Protein AF-A0A2G5U7N7-F1 (afdb_monomer_lite)

Sequence (205 aa):
MGRISAIDGQNVAVKLLKSGSEVSSKREDLVPLGEIEEVEKKDESWKELKQETLGNVSVGESGNWNGGGIGMKLMAKMGYKVGEGLGKRSDGIVHAIQARICAKNASLDEVMTRKRRVVDGKDKSKRIKILKTSDESEKDIFAFINRKLETKSERTMADVRKEKEEMAGYTSKALGSKNLDLESELKQLQGKQKKIERRDSEEQK

Organism: NCBI:txid1611254

Secondary structure (DSSP, 8-state):
-EEEEEEETTEEEEEETTT--EEEEEGGGPPPPP---------GGGGGGGG---SS--TTTTTTTTTTHHHHHHHHHTT--TTSPSSTTS-S-SSPPPP-PPPTT--HHHHHHS-----SS------------S-GGGS-HHHHHHHHH-------HHHHHHHHHHHHT--HHHHHHHHHHHHHHHHHHHHHHHHHHHHHHHHT-

Structure (mmCIF, N/CA/C/O backbone):
data_AF-A0A2G5U7N7-F1
#
_entry.id   AF-A0A2G5U7N7-F1
#
loop_
_atom_site.group_PDB
_atom_site.id
_atom_site.type_symbol
_atom_site.label_atom_id
_atom_site.label_alt_id
_atom_site.label_comp_id
_atom_site.label_asym_id
_atom_site.label_entity_id
_atom_site.label_seq_id
_atom_site.pdbx_PDB_ins_code
_atom_site.Cartn_x
_atom_site.Cartn_y
_atom_site.Cartn_z
_atom_site.occupancy
_atom_site.B_iso_or_equiv
_atom_site.auth_seq_id
_atom_site.auth_comp_id
_atom_site.auth_asym_id
_atom_site.auth_atom_id
_atom_site.pdbx_PDB_model_num
ATOM 1 N N . MET A 1 1 ? 10.435 -0.647 -38.058 1.00 76.62 1 MET A N 1
ATOM 2 C CA . MET A 1 1 ? 10.935 0.651 -37.566 1.00 76.62 1 MET A CA 1
ATOM 3 C C . MET A 1 1 ? 12.441 0.565 -37.450 1.00 76.62 1 MET A C 1
ATOM 5 O O . MET A 1 1 ? 12.957 -0.397 -36.881 1.00 76.62 1 MET A O 1
ATOM 9 N N . GLY A 1 2 ? 13.126 1.499 -38.088 1.00 83.81 2 GLY A N 1
ATOM 10 C CA . GLY A 1 2 ? 14.574 1.525 -38.222 1.00 83.81 2 GLY A CA 1
ATOM 11 C C . GLY A 1 2 ? 15.039 2.969 -38.300 1.00 83.81 2 GLY A C 1
ATOM 12 O O . GLY A 1 2 ? 14.251 3.845 -38.648 1.00 83.81 2 GLY A O 1
ATOM 13 N N . ARG A 1 3 ? 16.297 3.210 -37.950 1.00 88.94 3 ARG A N 1
ATOM 14 C CA . ARG A 1 3 ? 16.919 4.530 -38.070 1.00 88.94 3 ARG A CA 1
ATOM 15 C C . ARG A 1 3 ? 17.754 4.586 -39.338 1.00 88.94 3 ARG A C 1
ATOM 17 O O . ARG A 1 3 ? 18.400 3.599 -39.690 1.00 88.94 3 ARG A O 1
ATOM 24 N N . ILE A 1 4 ? 17.762 5.731 -40.002 1.00 88.94 4 ILE A N 1
ATOM 25 C CA . ILE A 1 4 ? 18.640 5.950 -41.149 1.00 88.94 4 ILE A CA 1
ATOM 26 C C . ILE A 1 4 ? 20.072 6.091 -40.626 1.00 88.94 4 ILE A C 1
ATOM 28 O O . ILE A 1 4 ? 20.325 6.883 -39.722 1.00 88.94 4 ILE A O 1
ATOM 32 N N . SER A 1 5 ? 20.984 5.278 -41.156 1.00 88.75 5 SER A N 1
ATOM 33 C CA . SER A 1 5 ? 22.398 5.260 -40.763 1.00 88.75 5 SER A CA 1
ATOM 34 C C . SER A 1 5 ? 23.285 5.992 -41.769 1.00 88.75 5 SER A C 1
ATOM 36 O O . SER A 1 5 ? 24.278 6.594 -41.377 1.00 88.75 5 SER A O 1
ATOM 38 N N . ALA A 1 6 ? 22.924 5.959 -43.054 1.00 87.88 6 ALA A N 1
ATOM 39 C CA . ALA A 1 6 ? 23.603 6.688 -44.121 1.00 87.88 6 ALA A CA 1
ATOM 40 C C . ALA A 1 6 ? 22.636 6.941 -45.286 1.00 87.88 6 ALA A C 1
ATOM 42 O O . ALA A 1 6 ? 21.708 6.158 -45.508 1.00 87.88 6 ALA A O 1
ATOM 43 N N . ILE A 1 7 ? 22.855 8.028 -46.024 1.00 90.38 7 ILE A N 1
ATOM 44 C CA . ILE A 1 7 ? 22.073 8.410 -47.205 1.00 90.38 7 ILE A CA 1
ATOM 45 C C . ILE A 1 7 ? 23.059 8.669 -48.339 1.00 90.38 7 ILE A C 1
ATOM 47 O O . ILE A 1 7 ? 23.961 9.487 -48.174 1.00 90.38 7 ILE A O 1
ATOM 51 N N . ASP A 1 8 ? 22.860 8.004 -49.473 1.00 88.69 8 ASP A N 1
ATOM 52 C CA . ASP A 1 8 ? 23.605 8.239 -50.707 1.00 88.69 8 ASP A CA 1
ATOM 53 C C . ASP A 1 8 ? 22.620 8.396 -51.873 1.00 88.69 8 ASP A C 1
ATOM 55 O O . ASP A 1 8 ? 22.132 7.432 -52.473 1.00 88.69 8 ASP A O 1
ATOM 59 N N . GLY A 1 9 ? 22.232 9.648 -52.124 1.00 88.62 9 GLY A N 1
ATOM 60 C CA . GLY A 1 9 ? 21.237 10.002 -53.134 1.00 88.62 9 GLY A CA 1
ATOM 61 C C . GLY A 1 9 ? 19.882 9.321 -52.904 1.00 88.62 9 GLY A C 1
ATOM 62 O O . GLY A 1 9 ? 19.162 9.642 -51.954 1.00 88.62 9 GLY A O 1
ATOM 63 N N . GLN A 1 10 ? 19.520 8.411 -53.816 1.00 86.06 10 GLN A N 1
ATOM 64 C CA . GLN A 1 10 ? 18.274 7.634 -53.763 1.00 86.06 10 GLN A CA 1
ATOM 65 C C . GLN A 1 10 ? 18.371 6.392 -52.870 1.00 86.06 10 GLN A C 1
ATOM 67 O O . GLN A 1 10 ? 17.331 5.881 -52.455 1.00 86.06 10 GLN A O 1
ATOM 72 N N . ASN A 1 11 ? 19.578 5.920 -52.551 1.00 89.88 11 ASN A N 1
ATOM 73 C CA . ASN A 1 11 ? 19.786 4.750 -51.707 1.00 89.88 11 ASN A CA 1
ATOM 74 C C . ASN A 1 11 ? 20.014 5.174 -50.254 1.00 89.88 11 ASN A C 1
ATOM 76 O O . ASN A 1 11 ? 20.722 6.134 -49.952 1.00 89.88 11 ASN A O 1
ATOM 80 N N . VAL A 1 12 ? 19.411 4.436 -49.333 1.00 91.31 12 VAL A N 1
ATOM 81 C CA . VAL A 1 12 ? 19.429 4.727 -47.902 1.00 91.31 12 VAL A CA 1
ATOM 82 C C . VAL A 1 12 ? 19.766 3.452 -47.143 1.00 91.31 12 VAL A C 1
ATOM 84 O O . VAL A 1 12 ? 19.143 2.411 -47.341 1.00 91.31 12 VAL A O 1
ATOM 87 N N . ALA A 1 13 ? 20.748 3.528 -46.249 1.00 90.50 13 ALA A N 1
ATOM 88 C CA . ALA A 1 13 ? 21.042 2.453 -45.311 1.00 90.50 13 ALA A CA 1
ATOM 89 C C . ALA A 1 13 ? 20.203 2.642 -44.044 1.00 90.50 13 ALA A C 1
ATOM 91 O O . ALA A 1 13 ? 20.291 3.670 -43.367 1.00 90.50 13 ALA A O 1
ATOM 92 N N . VAL A 1 14 ? 19.397 1.640 -43.708 1.00 90.62 14 VAL A N 1
ATOM 93 C CA . VAL A 1 14 ? 18.488 1.647 -42.563 1.00 90.62 14 VAL A CA 1
ATOM 94 C C . VAL A 1 14 ? 18.907 0.568 -41.573 1.00 90.62 14 VAL A C 1
ATOM 96 O O . VAL A 1 14 ? 18.953 -0.617 -41.898 1.00 90.62 14 VAL A O 1
ATOM 99 N N . LYS A 1 15 ? 19.168 0.969 -40.328 1.00 90.56 15 LYS A N 1
ATOM 100 C CA . LYS A 1 15 ? 19.420 0.052 -39.217 1.00 90.56 15 LYS A CA 1
ATOM 101 C C . LYS A 1 15 ? 18.110 -0.291 -38.526 1.00 90.56 15 LYS A C 1
ATOM 103 O O . LYS A 1 15 ? 17.473 0.573 -37.916 1.00 90.56 15 LYS A O 1
ATOM 108 N N . LEU A 1 16 ? 17.700 -1.550 -38.609 1.00 90.06 16 LEU A N 1
ATOM 109 C CA . LEU A 1 16 ? 16.481 -2.044 -37.977 1.00 90.06 16 LEU A CA 1
ATOM 110 C C . LEU A 1 16 ? 16.646 -2.037 -36.455 1.00 90.06 16 LEU A C 1
ATOM 112 O O . LEU A 1 16 ? 17.561 -2.657 -35.922 1.00 90.06 16 LEU A O 1
ATOM 116 N N . LEU A 1 17 ? 15.735 -1.378 -35.734 1.00 83.50 17 LEU A N 1
ATOM 117 C CA . LEU A 1 17 ? 15.835 -1.263 -34.272 1.00 83.50 17 LEU A CA 1
ATOM 118 C C . LEU A 1 17 ? 15.578 -2.600 -33.559 1.00 83.50 17 LEU A C 1
ATOM 120 O O . LEU A 1 17 ? 16.126 -2.838 -32.492 1.00 83.50 17 LEU A O 1
ATOM 124 N N . LYS A 1 18 ? 14.769 -3.486 -34.157 1.00 81.75 18 LYS A N 1
ATOM 125 C CA . LYS A 1 18 ? 14.413 -4.786 -33.565 1.00 81.75 18 LYS A CA 1
ATOM 126 C C . LYS A 1 18 ? 15.515 -5.842 -33.693 1.00 81.75 18 LYS A C 1
ATOM 128 O O . LYS A 1 18 ? 15.737 -6.584 -32.746 1.00 81.75 18 LYS A O 1
ATOM 133 N N . SER A 1 19 ? 16.166 -5.939 -34.853 1.00 84.25 19 SER A N 1
ATOM 134 C CA . SER A 1 19 ? 17.198 -6.957 -35.119 1.00 84.25 19 SER A CA 1
ATOM 135 C C . SER A 1 19 ? 18.629 -6.415 -35.061 1.00 84.25 19 SER A C 1
ATOM 137 O O . SER A 1 19 ? 19.571 -7.198 -35.043 1.00 84.25 19 SER A O 1
ATOM 139 N N . GLY A 1 20 ? 18.818 -5.092 -35.073 1.00 83.19 20 GLY A N 1
ATOM 140 C CA . GLY A 1 20 ? 20.132 -4.450 -35.171 1.00 83.19 20 GLY A CA 1
ATOM 141 C C . GLY A 1 20 ? 20.798 -4.563 -36.548 1.00 83.19 20 GLY A C 1
ATOM 142 O O . GLY A 1 20 ? 21.838 -3.941 -36.753 1.00 83.19 20 GLY A O 1
ATOM 143 N N . SER A 1 21 ? 20.212 -5.317 -37.482 1.00 85.56 21 SER A N 1
ATOM 144 C CA . SER A 1 21 ? 20.715 -5.518 -38.844 1.00 85.56 21 SER A CA 1
ATOM 145 C C . SER A 1 21 ? 20.584 -4.254 -39.696 1.00 85.56 21 SER A C 1
ATOM 147 O O . SER A 1 21 ? 19.601 -3.515 -39.579 1.00 85.56 21 SER A O 1
ATOM 149 N N . GLU A 1 22 ? 21.554 -4.031 -40.580 1.00 89.50 22 GLU A N 1
ATOM 150 C CA . GLU A 1 22 ? 21.538 -2.941 -41.557 1.00 89.50 22 GLU A CA 1
ATOM 151 C C . GLU A 1 22 ? 21.055 -3.449 -42.914 1.00 89.50 22 GLU A C 1
ATOM 153 O O . GLU A 1 22 ? 21.491 -4.493 -43.396 1.00 89.50 22 GLU A O 1
ATOM 158 N N . VAL A 1 23 ? 20.110 -2.719 -43.502 1.00 89.06 23 VAL A N 1
ATOM 159 C CA . VAL A 1 23 ? 19.464 -3.056 -44.771 1.00 89.06 23 VAL A CA 1
ATOM 160 C C . VAL A 1 23 ? 19.499 -1.828 -45.673 1.00 89.06 23 VAL A C 1
ATOM 162 O O . VAL A 1 23 ? 19.265 -0.712 -45.214 1.00 89.06 23 VAL A O 1
ATOM 165 N N . SER A 1 24 ? 19.800 -2.025 -46.955 1.00 89.44 24 SER A N 1
ATOM 166 C CA . SER A 1 24 ? 19.727 -0.964 -47.963 1.00 89.44 24 SER A CA 1
ATOM 167 C C . SER A 1 24 ? 18.317 -0.894 -48.555 1.00 89.44 24 SER A C 1
ATOM 169 O O . SER A 1 24 ? 17.701 -1.923 -48.832 1.00 89.44 24 SER A O 1
ATOM 171 N N . SER A 1 25 ? 17.772 0.309 -48.713 1.00 87.38 25 SER A N 1
ATOM 172 C CA . SER A 1 25 ? 16.448 0.556 -49.300 1.00 87.38 25 SER A CA 1
ATOM 173 C C . SER A 1 25 ? 16.438 1.886 -50.049 1.00 87.38 25 SER A C 1
ATOM 175 O O . SER A 1 25 ? 17.278 2.746 -49.793 1.00 87.38 25 SER A O 1
ATOM 177 N N . LYS A 1 26 ? 15.499 2.079 -50.979 1.00 89.75 26 LYS A N 1
ATOM 178 C CA . LYS A 1 26 ? 15.375 3.352 -51.700 1.00 89.75 26 LYS A CA 1
ATOM 179 C C . LYS A 1 26 ? 14.587 4.362 -50.877 1.00 89.75 26 LYS A C 1
ATOM 181 O O . LYS A 1 26 ? 13.697 3.992 -50.120 1.00 89.75 26 LYS A O 1
ATOM 186 N N . ARG A 1 27 ? 14.884 5.650 -51.052 1.00 82.88 27 ARG A N 1
ATOM 187 C CA . ARG A 1 27 ? 14.233 6.750 -50.323 1.00 82.88 27 ARG A CA 1
ATOM 188 C C . ARG A 1 27 ? 12.722 6.827 -50.567 1.00 82.88 27 ARG A C 1
ATOM 190 O O . ARG A 1 27 ? 11.996 7.216 -49.661 1.00 82.88 27 ARG A O 1
ATOM 197 N N . GLU A 1 28 ? 12.269 6.447 -51.758 1.00 85.12 28 GLU A N 1
ATOM 198 C CA . GLU A 1 28 ? 10.849 6.414 -52.143 1.00 85.12 28 GLU A CA 1
ATOM 199 C C . GLU A 1 28 ? 10.057 5.344 -51.377 1.00 85.12 28 GLU A C 1
ATOM 201 O O . GLU A 1 28 ? 8.871 5.523 -51.116 1.00 85.12 28 GLU A O 1
ATOM 206 N N . ASP A 1 29 ? 10.733 4.279 -50.938 1.00 84.44 29 ASP A N 1
ATOM 207 C CA . ASP A 1 29 ? 10.127 3.178 -50.186 1.00 84.44 29 ASP A CA 1
A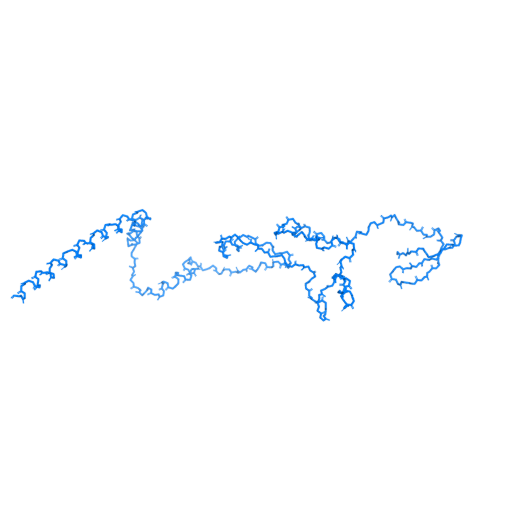TOM 208 C C . ASP A 1 29 ? 10.056 3.469 -48.671 1.00 84.44 29 ASP A C 1
ATOM 210 O O . ASP A 1 29 ? 9.576 2.643 -47.889 1.00 84.44 29 ASP A O 1
ATOM 214 N N . LEU A 1 30 ? 10.557 4.630 -48.220 1.00 79.56 30 LEU A N 1
ATOM 215 C CA . LEU A 1 30 ? 10.594 5.012 -46.808 1.00 79.56 30 LEU A CA 1
ATOM 216 C C . LEU A 1 30 ? 9.438 5.948 -46.453 1.00 79.56 30 LEU A C 1
ATOM 218 O O . LEU A 1 30 ? 9.312 7.047 -46.988 1.00 79.56 30 LEU A O 1
ATOM 222 N N . VAL A 1 31 ? 8.646 5.548 -45.458 1.00 81.56 31 VAL A N 1
ATOM 223 C CA . VAL A 1 31 ? 7.595 6.393 -44.881 1.00 81.56 31 VAL A CA 1
ATOM 224 C C . VAL A 1 31 ? 8.145 7.098 -43.636 1.00 81.56 31 VAL A C 1
ATOM 226 O O . VAL A 1 31 ? 8.508 6.406 -42.677 1.00 81.56 31 VAL A O 1
ATOM 229 N N . PRO A 1 32 ? 8.228 8.445 -43.610 1.00 77.06 32 PRO A N 1
ATOM 230 C CA . PRO A 1 32 ? 8.615 9.166 -42.408 1.00 77.06 32 PRO A CA 1
ATOM 231 C C . PRO A 1 32 ? 7.541 8.952 -41.344 1.00 77.06 32 PRO A C 1
ATOM 233 O O . PRO A 1 32 ? 6.370 9.279 -41.529 1.00 77.06 32 PRO A O 1
ATOM 236 N N . LEU A 1 33 ? 7.951 8.377 -40.222 1.00 71.94 33 LEU A N 1
ATOM 237 C CA . LEU A 1 33 ? 7.129 8.357 -39.026 1.00 71.94 33 LEU A CA 1
ATOM 238 C C . LEU A 1 33 ? 7.331 9.721 -38.359 1.00 71.94 33 LEU A C 1
ATOM 240 O O . LEU A 1 33 ? 8.478 10.111 -38.135 1.00 71.94 33 LEU A O 1
ATOM 244 N N . GLY A 1 34 ? 6.245 10.461 -38.108 1.00 64.31 34 GLY A N 1
ATOM 245 C CA . GLY A 1 34 ? 6.303 11.702 -37.323 1.00 64.31 34 GLY A CA 1
ATOM 246 C C . GLY A 1 34 ? 6.932 11.453 -35.950 1.00 64.31 34 GLY A C 1
ATOM 247 O O . GLY A 1 34 ? 7.114 10.296 -35.575 1.00 64.31 34 GLY A O 1
ATOM 248 N N . GLU A 1 35 ? 7.281 12.512 -35.214 1.00 50.75 35 GLU A N 1
ATOM 249 C CA . GLU A 1 35 ? 7.786 12.406 -33.838 1.00 50.75 35 GLU A CA 1
ATOM 250 C C . GLU A 1 35 ? 6.804 11.586 -32.994 1.00 50.75 35 GLU A C 1
ATOM 252 O O . GLU A 1 35 ? 5.788 12.072 -32.502 1.00 50.75 35 GLU A O 1
ATOM 257 N N . ILE A 1 36 ? 7.081 10.290 -32.889 1.00 48.06 36 ILE A N 1
ATOM 258 C CA . ILE A 1 36 ? 6.411 9.403 -31.964 1.00 48.06 36 ILE A CA 1
ATOM 259 C C . ILE A 1 36 ? 7.074 9.751 -30.643 1.00 48.06 36 ILE A C 1
ATOM 261 O O . ILE A 1 36 ? 8.155 9.244 -30.340 1.00 48.06 36 ILE A O 1
ATOM 265 N N . GLU A 1 37 ? 6.445 10.646 -29.877 1.00 41.88 37 GLU A N 1
ATOM 266 C CA . GLU A 1 37 ? 6.567 10.578 -28.425 1.00 41.88 37 GLU A CA 1
ATOM 267 C C . GLU A 1 37 ? 6.456 9.096 -28.079 1.00 41.88 37 GLU A C 1
ATOM 269 O O . GLU A 1 37 ? 5.495 8.441 -28.498 1.00 41.88 37 GLU A O 1
ATOM 274 N N . GLU A 1 38 ? 7.478 8.536 -27.431 1.00 39.44 38 GLU A N 1
ATOM 275 C CA . GLU A 1 38 ? 7.428 7.176 -26.918 1.00 39.44 38 GLU A CA 1
ATOM 276 C C . GLU A 1 38 ? 6.242 7.107 -25.958 1.00 39.44 38 GLU A C 1
ATOM 278 O O . GLU A 1 38 ? 6.351 7.362 -24.760 1.00 39.44 38 GLU A O 1
ATOM 283 N N . VAL A 1 39 ? 5.066 6.790 -26.494 1.00 36.59 39 VAL A N 1
ATOM 284 C CA . VAL A 1 39 ? 3.926 6.386 -25.703 1.00 36.59 39 VAL A CA 1
ATOM 285 C C . VAL A 1 39 ? 4.311 4.997 -25.238 1.00 36.59 39 VAL A C 1
ATOM 287 O O . VAL A 1 39 ? 4.009 3.985 -25.878 1.00 36.59 39 VAL A O 1
ATOM 290 N N . GLU A 1 40 ? 5.046 4.965 -24.122 1.00 38.88 40 GLU A N 1
ATOM 291 C CA . GLU A 1 40 ? 5.015 3.855 -23.187 1.00 38.88 40 GLU A CA 1
ATOM 292 C C . GLU A 1 40 ? 3.587 3.329 -23.211 1.00 38.88 40 GLU A C 1
ATOM 294 O O . GLU A 1 40 ? 2.638 4.109 -23.068 1.00 38.88 40 GLU A O 1
ATOM 299 N N . LYS A 1 41 ? 3.419 2.028 -23.462 1.00 36.22 41 LYS A N 1
ATOM 300 C CA . LYS A 1 41 ? 2.125 1.376 -23.297 1.00 36.22 41 LYS A CA 1
ATOM 301 C C . LYS A 1 41 ? 1.684 1.628 -21.858 1.00 36.22 41 LYS A C 1
ATOM 303 O O . LYS A 1 41 ? 2.044 0.889 -20.950 1.00 36.22 41 LYS A O 1
ATOM 308 N N . LYS A 1 42 ? 0.945 2.715 -21.645 1.00 37.91 42 LYS A N 1
ATOM 309 C CA . LYS A 1 42 ? 0.234 2.990 -20.413 1.00 37.91 42 LYS A CA 1
ATOM 310 C C . LYS A 1 42 ? -0.875 1.967 -20.396 1.00 37.91 42 LYS A C 1
ATOM 312 O O . LYS A 1 42 ? -1.920 2.172 -21.007 1.00 37.91 42 LYS A O 1
ATOM 317 N N . ASP A 1 43 ? -0.616 0.860 -19.716 1.00 40.97 43 ASP A N 1
ATOM 318 C CA . ASP A 1 43 ? -1.666 -0.011 -19.233 1.00 40.97 43 ASP A CA 1
ATOM 319 C C . ASP A 1 43 ? -2.623 0.872 -18.421 1.00 40.97 43 ASP A C 1
ATOM 321 O O . ASP A 1 43 ? -2.355 1.262 -17.283 1.00 40.97 43 ASP A O 1
ATOM 325 N N . GLU A 1 44 ? -3.741 1.256 -19.043 1.00 40.50 44 GLU A N 1
ATOM 326 C CA . GLU A 1 44 ? -4.763 2.124 -18.445 1.00 40.50 44 GLU A CA 1
ATOM 327 C C . GLU A 1 44 ? -5.401 1.506 -17.195 1.00 40.50 44 GLU A C 1
ATOM 329 O O . GLU A 1 44 ? -6.096 2.190 -16.448 1.00 40.50 44 GLU A O 1
ATOM 334 N N . SER A 1 45 ? -5.086 0.238 -16.922 1.00 44.34 45 SER A N 1
ATOM 335 C CA . SER A 1 45 ? -5.465 -0.524 -15.736 1.00 44.34 45 SER A CA 1
ATOM 336 C C . SER A 1 45 ? -4.979 0.083 -14.411 1.00 44.34 45 SER A C 1
ATOM 338 O O . SER A 1 45 ? -5.438 -0.347 -13.358 1.00 44.34 45 SER A O 1
ATOM 340 N N . TRP A 1 46 ? -4.074 1.069 -14.437 1.00 42.19 46 TRP A N 1
ATOM 341 C CA . TRP A 1 46 ? -3.401 1.574 -13.233 1.00 42.19 46 TRP A CA 1
ATOM 342 C C . TRP A 1 46 ? -3.550 3.081 -12.982 1.00 42.19 46 TRP A C 1
ATOM 344 O O . TRP A 1 46 ? -2.955 3.608 -12.039 1.00 42.19 46 TRP A O 1
ATOM 354 N N . LYS A 1 47 ? -4.365 3.797 -13.775 1.00 43.88 47 LYS A N 1
ATOM 355 C CA . LYS A 1 47 ? -4.598 5.245 -13.581 1.00 43.88 47 LYS A CA 1
ATOM 356 C C . LYS A 1 47 ? -5.254 5.577 -12.231 1.00 43.88 47 LYS A C 1
ATOM 358 O O . LYS A 1 47 ? -5.002 6.654 -11.700 1.00 43.88 47 LYS A O 1
ATOM 363 N N . GLU A 1 48 ? -6.031 4.660 -11.653 1.00 43.06 48 GLU A N 1
ATOM 364 C CA . GLU A 1 48 ? -6.788 4.916 -10.416 1.00 43.06 48 GLU A CA 1
ATOM 365 C C . GLU A 1 48 ? -5.925 4.949 -9.142 1.00 43.06 48 GLU A C 1
ATOM 367 O O . GLU A 1 48 ? -6.318 5.583 -8.168 1.00 43.06 48 GLU A O 1
ATOM 372 N N . LEU A 1 49 ? -4.730 4.340 -9.130 1.00 45.38 49 LEU A N 1
ATOM 373 C CA . LEU A 1 49 ? -3.892 4.305 -7.920 1.00 45.38 49 LEU A CA 1
ATOM 374 C C . LEU A 1 49 ? -3.038 5.569 -7.726 1.00 45.38 49 LEU A C 1
ATOM 376 O O . LEU A 1 49 ? -2.501 5.791 -6.643 1.00 45.38 49 LEU A O 1
ATOM 380 N N . LYS A 1 50 ? -2.890 6.402 -8.766 1.00 42.09 50 LYS A N 1
ATOM 381 C CA . LYS A 1 50 ? -2.033 7.599 -8.714 1.00 42.09 50 LYS A CA 1
ATOM 382 C C . LYS A 1 50 ? -2.626 8.758 -7.910 1.00 42.09 50 LYS A C 1
ATOM 384 O O . LYS A 1 50 ? -1.898 9.704 -7.627 1.00 42.09 50 LYS A O 1
ATOM 389 N N . GLN A 1 51 ? -3.913 8.710 -7.566 1.00 41.44 51 GLN A N 1
ATOM 390 C CA . GLN A 1 51 ? -4.606 9.833 -6.923 1.00 41.44 51 GLN A CA 1
ATOM 391 C C . GLN A 1 51 ? -4.793 9.683 -5.406 1.00 41.44 51 GLN A C 1
ATOM 393 O O . GLN A 1 51 ? -5.124 10.668 -4.753 1.00 41.44 51 GLN A O 1
ATOM 398 N N . GLU A 1 52 ? -4.539 8.510 -4.816 1.00 44.41 52 GLU A N 1
ATOM 399 C CA . GLU A 1 52 ? -4.579 8.342 -3.355 1.00 44.41 52 GLU A CA 1
ATOM 400 C C . GLU A 1 52 ? -3.171 8.477 -2.756 1.00 44.41 52 GLU A C 1
ATOM 402 O O . GLU A 1 52 ? -2.514 7.505 -2.382 1.00 44.41 52 GLU A O 1
ATOM 407 N N . THR A 1 53 ? -2.684 9.714 -2.673 1.00 41.94 53 THR A N 1
ATOM 408 C CA . THR A 1 53 ? -1.442 10.049 -1.971 1.00 41.94 53 THR A CA 1
ATOM 409 C C . THR A 1 53 ? -1.646 9.859 -0.464 1.00 41.94 53 THR A C 1
ATOM 411 O O . THR A 1 53 ? -2.357 10.626 0.180 1.00 41.94 53 THR A O 1
ATOM 414 N N . LEU A 1 54 ? -1.008 8.847 0.127 1.00 43.94 54 LEU A N 1
ATOM 415 C CA . LEU A 1 54 ? -0.840 8.742 1.582 1.00 43.94 54 LEU A CA 1
ATOM 416 C C . LEU A 1 54 ? 0.645 8.938 1.909 1.00 43.94 54 LEU A C 1
ATOM 418 O O . LEU A 1 54 ? 1.391 7.969 2.028 1.00 43.94 54 LEU A O 1
ATOM 422 N N . GLY A 1 55 ? 1.076 10.200 2.006 1.00 48.69 55 GLY A N 1
ATOM 423 C CA . GLY A 1 55 ? 2.451 10.600 2.342 1.00 48.69 55 GLY A CA 1
ATOM 424 C C . GLY A 1 55 ? 3.081 11.583 1.346 1.00 48.69 55 GLY A C 1
ATOM 425 O O . GLY A 1 55 ? 2.462 11.963 0.358 1.00 48.69 55 GLY A O 1
ATOM 426 N N . ASN A 1 56 ? 4.330 11.984 1.606 1.00 47.19 56 ASN A N 1
ATOM 427 C CA . ASN A 1 56 ? 5.073 13.000 0.837 1.00 47.19 56 ASN A CA 1
ATOM 428 C C . ASN A 1 56 ? 5.723 12.472 -0.461 1.00 47.19 56 ASN A C 1
ATOM 430 O O . ASN A 1 56 ? 6.658 13.090 -0.962 1.00 47.19 56 ASN A O 1
ATOM 434 N N . VAL A 1 57 ? 5.307 11.316 -0.983 1.00 44.22 57 VAL A N 1
ATOM 435 C CA . VAL A 1 57 ? 5.908 10.728 -2.191 1.00 44.22 57 VAL A CA 1
ATOM 436 C C . VAL A 1 57 ? 4.792 10.262 -3.115 1.00 44.22 57 VAL A C 1
ATOM 438 O O . VAL A 1 57 ? 4.061 9.332 -2.774 1.00 44.22 57 VAL A O 1
ATOM 441 N N . SER A 1 58 ? 4.642 10.906 -4.276 1.00 45.22 58 SER A N 1
ATOM 442 C CA . SER A 1 58 ? 3.719 10.436 -5.311 1.00 45.22 58 SER A CA 1
ATOM 443 C C . SER A 1 58 ? 4.329 9.296 -6.142 1.00 45.22 58 SER A C 1
ATOM 445 O O . SER A 1 58 ? 5.550 9.169 -6.288 1.00 45.22 58 SER A O 1
ATOM 447 N N . VAL A 1 59 ? 3.471 8.423 -6.688 1.00 45.91 59 VAL A N 1
ATOM 448 C CA . VAL A 1 59 ? 3.878 7.298 -7.549 1.00 45.91 59 VAL A CA 1
ATOM 449 C C . VAL A 1 59 ? 4.466 7.841 -8.860 1.00 45.91 59 VAL A C 1
ATOM 451 O O . VAL A 1 59 ? 3.741 8.200 -9.798 1.00 45.91 59 VAL A O 1
ATOM 454 N N . GLY A 1 60 ? 5.798 7.879 -8.921 1.00 51.19 60 GLY A N 1
ATOM 455 C CA . GLY A 1 60 ? 6.579 8.445 -10.027 1.00 51.19 60 GLY A CA 1
ATOM 456 C C . GLY A 1 60 ? 7.453 9.647 -9.649 1.00 51.19 60 GLY A C 1
ATOM 457 O O . GLY A 1 60 ? 8.198 10.120 -10.499 1.00 51.19 60 GLY A O 1
ATOM 458 N N . GLU A 1 61 ? 7.405 10.125 -8.401 1.00 50.62 61 GLU A N 1
ATOM 459 C CA . GLU A 1 61 ? 8.248 11.239 -7.922 1.00 50.62 61 GLU A CA 1
ATOM 460 C C . GLU A 1 61 ? 9.597 10.791 -7.359 1.00 50.62 61 GLU A C 1
ATOM 462 O O . GLU A 1 61 ? 10.532 11.587 -7.256 1.00 50.62 61 GLU A O 1
ATOM 467 N N . SER A 1 62 ? 9.730 9.511 -7.003 1.00 50.38 62 SER A N 1
ATOM 468 C CA . SER A 1 62 ? 11.020 8.956 -6.609 1.00 50.38 62 SER A CA 1
ATOM 469 C C . SER A 1 62 ? 11.941 8.911 -7.830 1.00 50.38 62 SER A C 1
ATOM 471 O O . SER A 1 62 ? 11.896 7.971 -8.623 1.00 50.38 62 SER A O 1
ATOM 473 N N . GLY A 1 63 ? 12.789 9.928 -7.971 1.00 51.09 63 GLY A N 1
ATOM 474 C CA . GLY A 1 63 ? 13.873 9.925 -8.950 1.00 51.09 63 GLY A CA 1
ATOM 475 C C . GLY A 1 63 ? 13.615 10.705 -10.235 1.00 51.09 63 GLY A C 1
ATOM 476 O O . GLY A 1 63 ? 14.166 10.325 -11.269 1.00 51.09 63 GLY A O 1
ATOM 477 N N . ASN A 1 64 ? 12.882 11.825 -10.182 1.00 52.44 64 ASN A N 1
ATOM 478 C CA . ASN A 1 64 ? 12.972 12.844 -11.235 1.00 52.44 64 ASN A CA 1
ATOM 479 C C . ASN A 1 64 ? 14.330 13.582 -11.170 1.00 52.44 64 ASN A C 1
ATOM 481 O O . ASN A 1 64 ? 14.429 14.752 -10.818 1.00 52.44 64 ASN A O 1
ATOM 485 N N . TRP A 1 65 ? 15.397 12.838 -11.455 1.00 54.12 65 TRP A N 1
ATOM 486 C CA . TRP A 1 65 ? 16.717 13.324 -11.833 1.00 54.12 65 TRP A CA 1
ATOM 487 C C . TRP A 1 65 ? 17.148 12.428 -12.991 1.00 54.12 65 TRP A C 1
ATOM 489 O O . TRP A 1 65 ? 17.775 11.391 -12.786 1.00 54.12 65 TRP A O 1
ATOM 499 N N . ASN A 1 66 ? 16.656 12.760 -14.183 1.00 48.62 66 ASN A N 1
ATOM 500 C CA . ASN A 1 66 ? 17.049 12.266 -15.504 1.00 48.62 66 ASN A CA 1
ATOM 501 C C . ASN A 1 66 ? 17.679 10.853 -15.498 1.00 48.62 66 ASN A C 1
ATOM 503 O O . ASN A 1 66 ? 18.898 10.707 -15.398 1.00 48.62 66 ASN A O 1
ATOM 507 N N . GLY A 1 67 ? 16.852 9.806 -15.620 1.00 55.19 67 GLY A N 1
ATOM 508 C CA . GLY A 1 67 ? 17.332 8.424 -15.782 1.00 55.19 67 GLY A CA 1
ATOM 509 C C . GLY A 1 67 ? 17.561 7.634 -14.484 1.00 55.19 67 GLY A C 1
ATOM 510 O O . GLY A 1 67 ? 18.478 6.817 -14.417 1.00 55.19 67 GLY A O 1
ATOM 511 N N . GLY A 1 68 ? 16.735 7.848 -13.454 1.00 63.25 68 GLY A N 1
ATOM 512 C CA . GLY A 1 68 ? 16.630 6.941 -12.299 1.00 63.25 68 GLY A CA 1
ATOM 513 C C . GLY A 1 68 ? 17.632 7.165 -11.156 1.00 63.25 68 GLY A C 1
ATOM 514 O O . GLY A 1 68 ? 17.738 6.331 -10.255 1.00 63.25 68 GLY A O 1
ATOM 515 N N . GLY A 1 69 ? 18.361 8.283 -11.139 1.00 77.50 69 GLY A N 1
ATOM 516 C CA . GLY A 1 69 ? 19.308 8.600 -10.065 1.00 77.50 69 GLY A CA 1
ATOM 517 C C . GLY A 1 69 ? 20.471 7.599 -9.914 1.00 77.50 69 GLY A C 1
ATOM 518 O O . GLY A 1 69 ? 20.617 6.621 -10.650 1.00 77.50 69 GLY A O 1
ATOM 519 N N . ILE A 1 70 ? 21.345 7.842 -8.931 1.00 85.12 70 ILE A N 1
ATOM 520 C CA . ILE A 1 70 ? 22.554 7.024 -8.688 1.00 85.12 70 ILE A CA 1
ATOM 521 C C . ILE A 1 70 ? 22.197 5.561 -8.364 1.00 85.12 70 ILE A C 1
ATOM 523 O O . ILE A 1 70 ? 22.904 4.643 -8.787 1.00 85.12 70 ILE A O 1
ATOM 527 N N . GLY A 1 71 ? 21.077 5.340 -7.668 1.00 85.44 71 GLY A N 1
ATOM 528 C CA . GLY A 1 71 ? 20.591 4.008 -7.307 1.00 85.44 71 GLY A CA 1
ATOM 529 C C . GLY A 1 71 ? 20.269 3.140 -8.524 1.00 85.44 71 GLY A C 1
ATOM 530 O O . GLY A 1 71 ? 20.758 2.015 -8.602 1.00 85.44 71 GLY A O 1
ATOM 531 N N . MET A 1 72 ? 19.539 3.668 -9.515 1.00 84.00 72 MET A N 1
ATOM 532 C CA . MET A 1 72 ? 19.191 2.911 -10.726 1.00 84.00 72 MET A CA 1
ATOM 533 C C . MET A 1 72 ? 20.434 2.511 -11.523 1.00 84.00 72 MET A C 1
ATOM 535 O O . MET A 1 72 ? 20.537 1.380 -11.993 1.00 84.00 72 MET A O 1
ATOM 539 N N . LYS A 1 73 ? 21.428 3.404 -11.621 1.00 86.50 73 LYS A N 1
ATOM 540 C CA . LYS A 1 73 ? 22.698 3.103 -12.297 1.00 86.50 73 LYS A CA 1
ATOM 541 C C . LYS A 1 73 ? 23.469 1.977 -11.607 1.00 86.50 73 LYS A C 1
ATOM 543 O O . LYS A 1 73 ? 24.092 1.159 -12.285 1.00 86.50 73 LYS A O 1
ATOM 548 N N . LEU A 1 74 ? 23.443 1.925 -10.276 1.00 91.38 74 LEU A N 1
ATOM 549 C CA . LEU A 1 74 ? 24.065 0.838 -9.525 1.00 91.38 74 LEU A CA 1
ATOM 550 C C . LEU A 1 74 ? 23.287 -0.473 -9.697 1.00 91.38 74 LEU A C 1
ATOM 552 O O . LEU A 1 74 ? 23.902 -1.502 -9.952 1.00 91.38 74 LEU A O 1
ATOM 556 N N . MET A 1 75 ? 21.954 -0.433 -9.649 1.00 90.31 75 MET A N 1
ATOM 557 C CA . MET A 1 75 ? 21.116 -1.611 -9.898 1.00 90.31 75 MET A CA 1
ATOM 558 C C . MET A 1 75 ? 21.375 -2.196 -11.289 1.00 90.31 75 MET A C 1
ATOM 560 O O . MET A 1 75 ? 21.595 -3.400 -11.411 1.00 90.31 75 MET A O 1
ATOM 564 N N . ALA A 1 76 ? 21.437 -1.353 -12.324 1.00 89.50 76 ALA A N 1
ATOM 565 C CA . ALA A 1 76 ? 21.751 -1.784 -13.684 1.00 89.50 76 ALA A CA 1
ATOM 566 C C . ALA A 1 76 ? 23.124 -2.475 -13.772 1.00 89.50 76 ALA A C 1
ATOM 568 O O . ALA A 1 76 ? 23.256 -3.509 -14.423 1.00 89.50 76 ALA A O 1
ATOM 569 N N . LYS A 1 77 ? 24.141 -1.965 -13.057 1.00 93.81 77 LYS A N 1
ATOM 570 C CA . LYS A 1 77 ? 25.459 -2.623 -12.958 1.00 93.81 77 LYS A CA 1
ATOM 571 C C . LYS A 1 77 ? 25.399 -3.995 -12.283 1.00 93.81 77 LYS A C 1
ATOM 573 O O . LYS A 1 77 ? 26.204 -4.856 -12.614 1.00 93.81 77 LYS A O 1
ATOM 578 N N . MET A 1 78 ? 24.455 -4.196 -11.369 1.00 92.69 78 MET A N 1
ATOM 579 C CA . MET A 1 78 ? 24.224 -5.477 -10.695 1.00 92.69 78 MET A CA 1
ATOM 580 C C . MET A 1 78 ? 23.319 -6.423 -11.503 1.00 92.69 78 MET A C 1
ATOM 582 O O . MET A 1 78 ? 22.970 -7.495 -11.016 1.00 92.69 78 MET A O 1
ATOM 586 N N . GLY A 1 79 ? 22.948 -6.052 -12.735 1.00 91.12 79 GLY A N 1
ATOM 587 C CA . GLY A 1 79 ? 22.147 -6.883 -13.634 1.00 91.12 79 GLY A CA 1
ATOM 588 C C . GLY A 1 79 ? 20.637 -6.671 -13.528 1.00 91.12 79 GLY A C 1
ATOM 589 O O . GLY A 1 79 ? 19.882 -7.436 -14.125 1.00 91.12 79 GLY A O 1
ATOM 590 N N . TYR A 1 80 ? 20.181 -5.644 -12.805 1.00 90.94 80 TYR A N 1
ATOM 591 C CA . TYR A 1 80 ? 18.772 -5.257 -12.822 1.00 90.94 80 TYR A CA 1
ATOM 592 C C . TYR A 1 80 ? 18.363 -4.746 -14.206 1.00 90.94 80 TYR A C 1
ATOM 594 O O . TYR A 1 80 ? 19.062 -3.928 -14.813 1.00 90.94 80 TYR A O 1
ATOM 602 N N . LYS A 1 81 ? 17.197 -5.189 -14.676 1.00 86.94 81 LYS A N 1
ATOM 603 C CA . LYS A 1 81 ? 16.570 -4.715 -15.909 1.00 86.94 81 LYS A CA 1
ATOM 604 C C . LYS A 1 81 ? 15.352 -3.876 -15.558 1.00 86.94 81 LYS A C 1
ATOM 606 O O . LYS A 1 81 ? 14.521 -4.280 -14.751 1.00 86.94 81 LYS A O 1
ATOM 611 N N . VAL A 1 82 ? 15.254 -2.704 -16.175 1.00 82.62 82 VAL A N 1
ATOM 612 C CA . VAL A 1 82 ? 14.146 -1.777 -15.932 1.00 82.62 82 VAL A CA 1
ATOM 613 C C . VAL 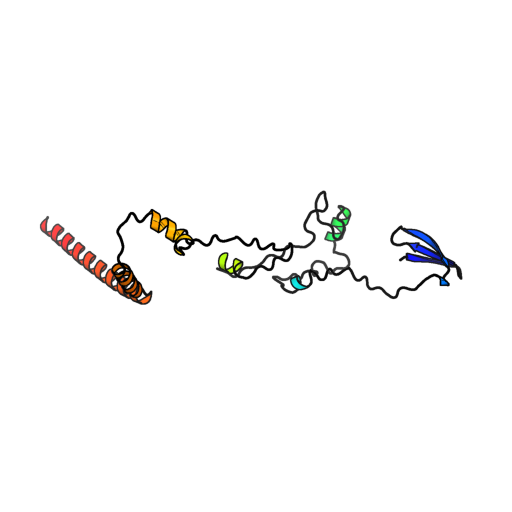A 1 82 ? 12.823 -2.455 -16.290 1.00 82.62 82 VAL A C 1
ATOM 615 O O . VAL A 1 82 ? 12.675 -2.981 -17.391 1.00 82.62 82 VAL A O 1
ATOM 618 N N . GLY A 1 83 ? 11.876 -2.436 -15.351 1.00 82.56 83 GLY A N 1
ATOM 619 C CA . GLY A 1 83 ? 10.548 -3.030 -15.515 1.00 82.56 83 GLY A CA 1
ATOM 620 C C . GLY A 1 83 ? 10.447 -4.507 -15.121 1.00 82.56 83 GLY A C 1
ATOM 621 O O . GLY A 1 83 ? 9.345 -5.047 -15.133 1.00 82.56 83 GLY A O 1
ATOM 622 N N . GLU A 1 84 ? 11.550 -5.159 -14.741 1.00 86.69 84 GLU A N 1
ATOM 623 C CA . GLU A 1 84 ? 11.535 -6.524 -14.209 1.00 86.69 84 GLU A CA 1
ATOM 624 C C . GLU A 1 84 ? 11.508 -6.541 -12.674 1.00 86.69 84 GLU A C 1
ATOM 626 O O . GLU A 1 84 ? 11.974 -5.618 -12.006 1.00 86.69 84 GLU A O 1
ATOM 631 N N . GLY A 1 85 ? 10.963 -7.613 -12.097 1.00 88.00 85 GLY A N 1
ATOM 632 C CA . GLY A 1 85 ? 11.032 -7.852 -10.661 1.00 88.00 85 GLY A CA 1
ATOM 633 C C . GLY A 1 85 ? 12.455 -8.180 -10.212 1.00 88.00 85 GLY A C 1
ATOM 634 O O . GLY A 1 85 ? 13.262 -8.698 -10.980 1.00 88.00 85 GLY A O 1
ATOM 635 N N . LEU A 1 86 ? 12.776 -7.935 -8.943 1.00 89.56 86 LEU A N 1
ATOM 636 C CA . LEU A 1 86 ? 14.019 -8.439 -8.350 1.00 89.56 86 LEU A CA 1
ATOM 637 C C . LEU A 1 86 ? 13.905 -9.938 -8.023 1.00 89.56 86 LEU A C 1
ATOM 639 O O . LEU A 1 86 ? 12.816 -10.442 -7.771 1.00 89.56 86 LEU A O 1
ATOM 643 N N . GLY A 1 87 ? 15.032 -10.650 -7.979 1.00 90.38 87 GLY A N 1
ATOM 644 C CA . GLY A 1 87 ? 15.088 -12.074 -7.627 1.00 90.38 87 GLY A CA 1
ATOM 645 C C . GLY A 1 87 ? 15.740 -12.930 -8.710 1.00 90.38 87 GLY A C 1
ATOM 646 O O . GLY A 1 87 ? 16.034 -12.463 -9.806 1.00 90.38 87 GLY A O 1
ATOM 647 N N . LYS A 1 88 ? 15.979 -14.213 -8.413 1.00 92.81 88 LYS A N 1
ATOM 648 C CA . LYS A 1 88 ? 16.677 -15.130 -9.335 1.00 92.81 88 LYS A CA 1
ATOM 649 C C . LYS A 1 88 ? 15.924 -15.340 -10.658 1.00 92.81 88 LYS A C 1
ATOM 651 O O . LYS A 1 88 ? 16.548 -15.660 -11.664 1.00 92.81 88 LYS A O 1
ATOM 656 N N . ARG A 1 89 ? 14.593 -15.209 -10.643 1.00 92.31 89 ARG A N 1
ATOM 657 C CA . ARG A 1 89 ? 13.708 -15.421 -11.803 1.00 92.31 89 ARG A CA 1
ATOM 658 C C . ARG A 1 89 ? 12.959 -14.153 -12.221 1.00 92.31 89 ARG A C 1
ATOM 660 O O . ARG A 1 89 ? 11.953 -14.264 -12.912 1.00 92.31 89 ARG A O 1
ATOM 667 N N . SER A 1 90 ? 13.406 -12.986 -11.763 1.00 88.19 90 SER A N 1
ATOM 668 C CA . SER A 1 90 ? 12.710 -11.713 -11.973 1.00 88.19 90 SER A CA 1
ATOM 669 C C . SER A 1 90 ? 11.240 -11.709 -11.499 1.00 88.19 90 SER A C 1
ATOM 671 O O . SER A 1 90 ? 10.394 -11.042 -12.087 1.00 88.19 90 SER A O 1
ATOM 673 N N . ASP A 1 91 ? 10.918 -12.478 -10.451 1.00 90.25 91 ASP A N 1
ATOM 674 C CA . ASP A 1 91 ? 9.558 -12.714 -9.938 1.00 90.25 91 ASP A CA 1
ATOM 675 C C . ASP A 1 91 ? 9.146 -11.790 -8.778 1.00 90.25 91 ASP A C 1
ATOM 677 O O . ASP A 1 91 ? 8.038 -11.900 -8.251 1.00 90.25 91 ASP A O 1
ATOM 681 N N . GLY A 1 92 ? 10.023 -10.873 -8.370 1.00 89.88 92 GLY A N 1
ATOM 682 C CA . GLY A 1 92 ? 9.733 -9.865 -7.357 1.00 89.88 92 GLY A CA 1
ATOM 683 C C . GLY A 1 92 ? 8.748 -8.792 -7.822 1.00 89.88 92 GLY A C 1
ATOM 684 O O . GLY A 1 92 ? 8.468 -8.611 -9.004 1.00 89.88 92 GLY A O 1
ATOM 685 N N . ILE A 1 93 ? 8.231 -8.037 -6.859 1.00 86.75 93 ILE A N 1
ATOM 686 C CA . ILE A 1 93 ? 7.277 -6.960 -7.122 1.00 86.75 93 ILE A CA 1
ATOM 687 C C . ILE A 1 93 ? 8.015 -5.779 -7.766 1.00 86.75 93 ILE A C 1
ATOM 689 O O . ILE A 1 93 ? 9.021 -5.309 -7.237 1.00 86.75 93 ILE A O 1
ATOM 693 N N . VAL A 1 94 ? 7.501 -5.306 -8.903 1.00 85.12 94 VAL A N 1
ATOM 694 C CA . VAL A 1 94 ? 8.095 -4.209 -9.692 1.00 85.12 94 VAL A CA 1
ATOM 695 C C . VAL A 1 94 ? 7.762 -2.834 -9.106 1.00 85.12 94 VAL A C 1
ATOM 697 O O . VAL A 1 94 ? 8.572 -1.912 -9.158 1.00 85.12 94 VAL A O 1
ATOM 700 N N . HIS A 1 95 ? 6.572 -2.691 -8.524 1.00 78.12 95 HIS A N 1
ATOM 701 C CA . HIS A 1 95 ? 6.061 -1.424 -8.004 1.00 78.12 95 HIS A CA 1
ATOM 702 C C . HIS A 1 95 ? 6.038 -1.423 -6.474 1.00 78.12 95 HIS A C 1
ATOM 704 O O . HIS A 1 95 ? 5.776 -2.444 -5.841 1.00 78.12 95 HIS A O 1
ATOM 710 N N . ALA A 1 96 ? 6.284 -0.268 -5.860 1.00 78.88 96 ALA A N 1
ATOM 711 C CA . ALA A 1 96 ? 6.210 -0.144 -4.409 1.00 78.88 96 ALA A CA 1
ATOM 712 C C . ALA A 1 96 ? 4.795 -0.466 -3.893 1.00 78.88 96 ALA A C 1
ATOM 714 O O . ALA A 1 96 ? 3.796 -0.017 -4.457 1.00 78.88 96 ALA A O 1
ATOM 715 N N . ILE A 1 97 ? 4.713 -1.222 -2.795 1.00 80.56 97 ILE A N 1
ATOM 716 C CA . ILE A 1 97 ? 3.444 -1.468 -2.105 1.00 80.56 97 ILE A CA 1
ATOM 717 C C . ILE A 1 97 ? 3.113 -0.242 -1.256 1.00 80.56 97 ILE A C 1
ATOM 719 O O . ILE A 1 97 ? 3.884 0.134 -0.373 1.00 80.56 97 ILE A O 1
ATOM 723 N N . GLN A 1 98 ? 1.940 0.345 -1.484 1.00 75.94 98 GLN A N 1
ATOM 724 C CA . GLN A 1 98 ? 1.477 1.483 -0.700 1.00 75.94 98 GLN A CA 1
ATOM 725 C C . GLN A 1 98 ? 0.923 1.032 0.655 1.00 75.94 98 GLN A C 1
ATOM 727 O O . GLN A 1 98 ? -0.012 0.230 0.733 1.00 75.94 98 GLN A O 1
ATOM 732 N N . ALA A 1 99 ? 1.461 1.590 1.738 1.00 79.50 99 ALA A N 1
ATOM 733 C CA . ALA A 1 99 ? 0.909 1.393 3.072 1.00 79.50 99 ALA A CA 1
ATOM 734 C C . ALA A 1 99 ? -0.357 2.244 3.267 1.00 79.50 99 ALA A C 1
ATOM 736 O O . ALA A 1 99 ? -0.391 3.426 2.923 1.00 79.50 99 ALA A O 1
ATOM 737 N N . ARG A 1 100 ? -1.402 1.658 3.866 1.00 76.25 100 ARG A N 1
ATOM 738 C CA . ARG A 1 100 ? -2.597 2.398 4.296 1.00 76.25 100 ARG A CA 1
ATOM 739 C C . ARG A 1 100 ? -2.437 2.851 5.739 1.00 76.25 100 ARG A C 1
ATOM 741 O O . ARG A 1 100 ? -2.397 2.027 6.650 1.00 76.25 100 ARG A O 1
ATOM 748 N N . ILE A 1 101 ? -2.392 4.162 5.945 1.00 80.31 101 ILE A N 1
ATOM 749 C CA . ILE A 1 101 ? -2.388 4.754 7.282 1.00 80.31 101 ILE A CA 1
ATOM 750 C C . ILE A 1 101 ? -3.818 4.706 7.825 1.00 80.31 101 ILE A C 1
ATOM 752 O O . ILE A 1 101 ? -4.739 5.269 7.234 1.00 80.31 101 ILE A O 1
ATOM 756 N N . CYS A 1 102 ? -4.006 4.011 8.942 1.00 81.44 102 CYS A N 1
ATOM 757 C CA . CYS A 1 102 ? -5.288 3.963 9.639 1.00 81.44 102 CYS A CA 1
ATOM 758 C C . CYS A 1 102 ? -5.372 5.106 10.659 1.00 81.44 102 CYS A C 1
ATOM 760 O O . CYS A 1 102 ? -4.357 5.541 11.206 1.00 81.44 102 CYS A O 1
ATOM 762 N N . ALA A 1 103 ? -6.584 5.598 10.920 1.00 84.25 103 ALA A N 1
ATOM 763 C CA . ALA A 1 103 ? -6.799 6.589 11.967 1.00 84.25 103 ALA A CA 1
ATOM 764 C C . ALA A 1 103 ? -6.464 5.998 13.347 1.00 84.25 103 ALA A C 1
ATOM 766 O O . ALA A 1 103 ? -6.580 4.790 13.570 1.00 84.25 103 ALA A O 1
ATOM 767 N N . LYS A 1 104 ? -6.055 6.857 14.288 1.00 86.00 104 LYS A N 1
ATOM 768 C CA . LYS A 1 104 ? -5.818 6.437 15.675 1.00 86.00 104 LYS A CA 1
ATOM 769 C C . LYS A 1 104 ? -7.110 5.846 16.247 1.00 86.00 104 LYS A C 1
ATOM 771 O O . LYS A 1 104 ? -8.175 6.421 16.053 1.00 86.00 104 LYS A O 1
ATOM 776 N N . ASN A 1 105 ? -6.995 4.722 16.954 1.00 89.50 105 ASN A N 1
ATOM 777 C CA . ASN A 1 105 ? -8.107 3.980 17.565 1.00 89.50 105 ASN A CA 1
ATOM 778 C C . ASN A 1 105 ? -9.114 3.354 16.580 1.00 89.50 105 ASN A C 1
ATOM 780 O O . ASN A 1 105 ? -10.141 2.848 17.026 1.00 89.50 105 ASN A O 1
ATOM 784 N N . ALA A 1 106 ? -8.835 3.346 15.271 1.00 86.44 106 ALA A N 1
ATOM 785 C CA . ALA A 1 106 ? -9.654 2.604 14.317 1.00 86.44 106 ALA A CA 1
ATOM 786 C C . ALA A 1 106 ? -9.457 1.095 14.521 1.00 86.44 106 ALA A C 1
ATOM 788 O O . ALA A 1 106 ? -8.323 0.608 14.574 1.00 86.44 106 ALA A O 1
ATOM 789 N N . SER A 1 107 ? -10.557 0.354 14.624 1.00 88.75 107 SER A N 1
ATOM 790 C CA . SER A 1 107 ? -10.509 -1.103 14.733 1.00 88.75 107 SER A CA 1
ATOM 791 C C . SER A 1 107 ? -10.260 -1.746 13.369 1.00 88.75 107 SER A C 1
ATOM 793 O O . SER A 1 107 ? -10.545 -1.172 12.313 1.00 88.75 107 SER A O 1
ATOM 795 N N . LEU A 1 108 ? -9.745 -2.978 13.379 1.00 86.12 108 LEU A N 1
ATOM 796 C CA . LEU A 1 108 ? -9.552 -3.739 12.146 1.00 86.12 108 LEU A CA 1
ATOM 797 C C . LEU A 1 108 ? -10.884 -3.961 11.408 1.00 86.12 108 LEU A C 1
ATOM 799 O O . LEU A 1 108 ? -10.907 -3.890 10.181 1.00 86.12 108 LEU A O 1
ATOM 803 N N . ASP A 1 109 ? -11.985 -4.138 12.144 1.00 87.00 109 ASP A N 1
ATOM 804 C CA . ASP A 1 109 ? -13.335 -4.303 11.592 1.00 87.00 109 ASP A CA 1
ATOM 805 C C . ASP A 1 109 ? -13.811 -3.049 10.850 1.00 87.00 109 ASP A C 1
ATOM 807 O O . ASP A 1 109 ? -14.329 -3.140 9.735 1.00 87.00 109 ASP A O 1
ATOM 811 N N . GLU A 1 110 ? -13.578 -1.859 11.407 1.00 83.25 110 GLU A N 1
ATOM 812 C CA . GLU A 1 110 ? -13.903 -0.592 10.744 1.00 83.25 110 GLU A CA 1
ATOM 813 C C . GLU A 1 110 ? -13.071 -0.398 9.461 1.00 83.25 110 GLU A C 1
ATOM 815 O O . GLU A 1 110 ? -13.573 0.031 8.419 1.00 83.25 110 GLU A O 1
ATOM 820 N N . VAL A 1 111 ? -11.790 -0.775 9.503 1.00 81.69 111 VAL A N 1
ATOM 821 C CA . VAL A 1 111 ? -10.889 -0.691 8.344 1.00 81.69 111 VAL A CA 1
ATOM 822 C C . VAL A 1 111 ? -11.253 -1.718 7.266 1.00 81.69 111 VAL A C 1
ATOM 824 O O . VAL A 1 111 ? -11.138 -1.421 6.076 1.00 81.69 111 VAL A O 1
ATOM 827 N N . MET A 1 112 ? -11.692 -2.921 7.646 1.00 80.88 112 MET A N 1
ATOM 828 C CA . MET A 1 112 ? -12.072 -3.982 6.707 1.00 80.88 112 MET A CA 1
ATOM 829 C C . MET A 1 112 ? -13.445 -3.752 6.067 1.00 80.88 112 MET A C 1
ATOM 831 O O . MET A 1 112 ? -13.622 -4.056 4.886 1.00 80.88 112 MET A O 1
ATOM 835 N N . THR A 1 113 ? -14.404 -3.200 6.814 1.00 78.88 113 THR A N 1
ATOM 836 C CA . THR A 1 113 ? -15.746 -2.865 6.300 1.00 78.88 113 THR A CA 1
ATOM 837 C C . THR A 1 113 ? -15.718 -1.705 5.303 1.00 78.88 113 THR A C 1
ATOM 839 O O . THR A 1 113 ? -16.563 -1.632 4.404 1.00 78.88 113 THR A O 1
ATOM 842 N N . ARG A 1 114 ? -14.697 -0.840 5.373 1.00 71.31 114 ARG A N 1
ATOM 843 C CA . ARG A 1 114 ? -14.395 0.157 4.341 1.00 71.31 114 ARG A CA 1
ATOM 844 C C . ARG A 1 114 ? -13.910 -0.555 3.070 1.00 71.31 114 ARG A C 1
ATOM 846 O O . ARG A 1 114 ? -12.722 -0.825 2.921 1.00 71.31 114 ARG A O 1
ATOM 853 N N . LYS A 1 115 ? -14.855 -0.895 2.179 1.00 57.22 115 LYS A N 1
ATOM 854 C CA . LYS A 1 115 ? -14.673 -1.632 0.907 1.00 57.22 115 LYS A CA 1
ATOM 855 C C . LYS A 1 115 ? -13.234 -1.581 0.373 1.00 57.22 115 LYS A C 1
ATOM 857 O O . LYS A 1 115 ? -12.791 -0.575 -0.183 1.00 57.22 115 LYS A O 1
ATOM 862 N N . ARG A 1 116 ? -12.522 -2.703 0.495 1.00 58.69 116 ARG A N 1
ATOM 863 C CA . ARG A 1 116 ? -11.269 -2.951 -0.223 1.00 58.69 116 ARG A CA 1
ATOM 864 C C . ARG A 1 116 ? -11.601 -3.123 -1.704 1.00 58.69 116 ARG A C 1
ATOM 866 O O . ARG A 1 116 ? -12.271 -4.082 -2.066 1.00 58.69 116 ARG A O 1
ATOM 873 N N . ARG A 1 117 ? -11.146 -2.210 -2.562 1.00 52.38 117 ARG A N 1
ATOM 874 C CA . ARG A 1 117 ? -10.961 -2.526 -3.983 1.00 52.38 117 ARG A CA 1
ATOM 875 C C . ARG A 1 117 ? -9.559 -3.112 -4.098 1.00 52.38 117 ARG A C 1
ATOM 877 O O . ARG A 1 117 ? -8.582 -2.382 -3.965 1.00 52.38 117 ARG A O 1
ATOM 884 N N . VAL A 1 118 ? -9.461 -4.435 -4.196 1.00 48.31 118 VAL A N 1
ATOM 885 C CA . VAL A 1 118 ? -8.194 -5.110 -4.501 1.00 48.31 118 VAL A CA 1
ATOM 886 C C . VAL A 1 118 ? -8.013 -5.010 -6.013 1.00 48.31 118 VAL A C 1
ATOM 888 O O . VAL A 1 118 ? -8.893 -5.431 -6.757 1.00 48.31 118 VAL A O 1
ATOM 891 N N . VAL A 1 119 ? -6.930 -4.370 -6.458 1.00 54.50 119 VAL A N 1
ATOM 892 C CA . VAL A 1 119 ? -6.735 -4.015 -7.878 1.00 54.50 119 VAL A CA 1
ATOM 893 C C . VAL A 1 119 ? -6.027 -5.122 -8.671 1.00 54.50 119 VAL A C 1
ATOM 895 O O . VAL A 1 119 ? -6.088 -5.119 -9.891 1.00 54.50 119 VAL A O 1
ATOM 898 N N . ASP A 1 120 ? -5.488 -6.155 -8.021 1.00 40.22 120 ASP A N 1
ATOM 899 C CA . ASP A 1 120 ? -4.909 -7.307 -8.717 1.00 40.22 120 ASP A CA 1
ATOM 900 C C . ASP A 1 120 ? -5.607 -8.613 -8.357 1.00 40.22 120 ASP A C 1
ATOM 902 O O . ASP A 1 120 ? -5.512 -9.115 -7.238 1.00 40.22 120 ASP A O 1
ATOM 906 N N . GLY A 1 121 ? -6.261 -9.199 -9.357 1.00 42.09 121 GLY A N 1
ATOM 907 C CA . GLY A 1 121 ? -6.791 -10.554 -9.294 1.00 42.09 121 GLY A CA 1
ATOM 908 C C . GLY A 1 121 ? -8.306 -10.584 -9.173 1.00 42.09 121 GLY A C 1
ATOM 909 O O . GLY A 1 121 ? -8.870 -10.287 -8.130 1.00 42.09 121 GLY A O 1
ATOM 910 N N . LYS A 1 122 ? -8.951 -11.002 -10.268 1.00 43.84 122 LYS A N 1
ATOM 911 C CA . LYS A 1 122 ? -10.367 -11.383 -10.374 1.00 43.84 122 LYS A CA 1
ATOM 912 C C . LYS A 1 122 ? -10.908 -11.910 -9.038 1.00 43.84 122 LYS A C 1
ATOM 914 O O . LYS A 1 122 ? -10.704 -13.086 -8.724 1.00 43.84 122 LYS A O 1
ATOM 919 N N . ASP A 1 123 ? -11.644 -11.070 -8.314 1.00 48.25 123 ASP A N 1
ATOM 920 C CA . ASP A 1 123 ? -12.443 -11.479 -7.164 1.00 48.25 123 ASP A CA 1
ATOM 921 C C . ASP A 1 123 ? -13.519 -12.445 -7.667 1.00 48.25 123 ASP A C 1
ATOM 923 O O . ASP A 1 123 ? -14.636 -12.079 -8.040 1.00 48.25 123 ASP A O 1
ATOM 927 N N . LYS A 1 124 ? -13.179 -13.735 -7.709 1.00 50.53 124 LYS A N 1
ATOM 928 C CA . LYS A 1 124 ? -14.178 -14.792 -7.748 1.00 50.53 124 LYS A CA 1
ATOM 929 C C . LYS A 1 124 ? -14.827 -14.773 -6.377 1.00 50.53 124 LYS A C 1
ATOM 931 O O . LYS A 1 124 ? -14.405 -15.500 -5.482 1.00 50.53 124 LYS A O 1
ATOM 936 N N . SER A 1 125 ? -15.843 -13.924 -6.232 1.00 53.56 125 SER A N 1
ATOM 937 C CA . SER A 1 125 ? -16.870 -14.038 -5.205 1.00 53.56 125 SER A CA 1
ATOM 938 C C . SER A 1 125 ? -17.272 -15.511 -5.125 1.00 53.56 125 SER A C 1
ATOM 940 O O . SER A 1 125 ? -18.021 -16.032 -5.957 1.00 53.56 125 SER A O 1
ATOM 942 N N . LYS A 1 126 ? -16.692 -16.235 -4.164 1.00 52.19 126 LYS A N 1
ATOM 943 C CA . LYS A 1 126 ? -17.166 -17.559 -3.801 1.00 52.19 126 LYS A CA 1
ATOM 944 C C . LYS A 1 126 ? -18.506 -17.286 -3.146 1.00 52.19 126 LYS A C 1
ATOM 946 O O . LYS A 1 126 ? -18.561 -16.894 -1.986 1.00 52.19 126 LYS A O 1
ATOM 951 N N . ARG A 1 127 ? -19.585 -17.438 -3.916 1.00 52.16 127 ARG A N 1
ATOM 952 C CA . ARG A 1 127 ? -20.938 -17.533 -3.373 1.00 52.16 127 ARG A CA 1
ATOM 953 C C . ARG A 1 127 ? -20.942 -18.743 -2.447 1.00 52.16 127 ARG A C 1
ATOM 955 O O . ARG A 1 127 ? -21.121 -19.871 -2.901 1.00 52.16 127 ARG A O 1
ATOM 962 N N . ILE A 1 128 ? -20.671 -18.514 -1.167 1.00 53.91 128 ILE A N 1
ATOM 963 C CA . ILE A 1 128 ? -20.907 -19.505 -0.129 1.00 53.91 128 ILE A CA 1
ATOM 964 C C . ILE A 1 128 ? -22.412 -19.751 -0.184 1.00 53.91 128 ILE A C 1
ATOM 966 O O . ILE A 1 128 ? -23.209 -18.852 0.087 1.00 53.91 128 ILE A O 1
ATOM 970 N N . LYS A 1 129 ? -22.806 -20.939 -0.646 1.00 55.88 129 LYS A N 1
ATOM 971 C CA . LYS A 1 129 ? -24.193 -21.385 -0.568 1.00 55.88 129 LYS A CA 1
ATOM 972 C C . LYS A 1 129 ? -24.487 -21.584 0.913 1.00 55.88 129 LYS A C 1
ATOM 974 O O . LYS A 1 129 ? -24.186 -22.635 1.465 1.00 55.88 129 LYS A O 1
ATOM 979 N N . ILE A 1 130 ? -25.009 -20.542 1.550 1.00 57.84 130 ILE A N 1
ATOM 980 C CA . ILE A 1 130 ? -25.595 -20.635 2.882 1.00 57.84 130 ILE A CA 1
ATOM 981 C C . ILE A 1 130 ? -26.730 -21.652 2.753 1.00 57.84 130 ILE A C 1
ATOM 983 O O . ILE A 1 130 ? -27.682 -21.420 2.001 1.00 57.84 130 ILE A O 1
ATOM 987 N N . LEU A 1 131 ? -26.587 -22.809 3.408 1.00 50.53 131 LEU A N 1
ATOM 988 C CA . LEU A 1 131 ? -27.700 -23.735 3.564 1.00 50.53 131 LEU A CA 1
ATOM 989 C C . LEU A 1 131 ? -28.815 -22.957 4.264 1.00 50.53 131 LEU A C 1
ATOM 991 O O . LEU A 1 131 ? -28.621 -22.426 5.355 1.00 50.53 131 LEU A O 1
ATOM 995 N N . LYS A 1 132 ? -29.967 -22.851 3.606 1.00 50.16 132 LYS A N 1
ATOM 996 C CA . LYS A 1 132 ? -31.185 -22.360 4.241 1.00 50.16 132 LYS A CA 1
ATOM 997 C C . LYS A 1 132 ? -31.665 -23.466 5.174 1.00 50.16 132 LYS A C 1
ATOM 999 O O . LYS A 1 132 ? -32.351 -24.377 4.723 1.00 50.16 132 LYS A O 1
ATOM 1004 N N . THR A 1 133 ? -31.254 -23.421 6.434 1.00 51.16 133 THR A N 1
ATOM 1005 C CA . THR A 1 133 ? -31.997 -24.101 7.492 1.00 51.16 133 THR A CA 1
ATOM 1006 C C . THR A 1 133 ? -33.202 -23.223 7.837 1.00 51.16 133 THR A C 1
ATOM 1008 O O . THR A 1 133 ? -33.151 -21.998 7.697 1.00 51.16 133 THR A O 1
ATOM 1011 N N . SER A 1 134 ? -34.337 -23.847 8.147 1.00 54.50 134 SER A N 1
ATOM 1012 C CA . SER A 1 134 ? -35.619 -23.170 8.393 1.00 54.50 134 SER A CA 1
ATOM 1013 C C . SER A 1 134 ? -35.647 -22.368 9.697 1.00 54.50 134 SER A C 1
ATOM 1015 O O . SER A 1 134 ? -36.566 -21.576 9.889 1.00 54.50 134 SER A O 1
ATOM 1017 N N . ASP A 1 135 ? -34.625 -22.528 10.544 1.00 57.66 135 ASP A N 1
ATOM 1018 C CA . ASP A 1 135 ? -34.540 -21.920 11.865 1.00 57.66 135 ASP A CA 1
ATOM 1019 C C . ASP A 1 135 ? -33.421 -20.865 11.899 1.00 57.66 135 ASP A C 1
ATOM 1021 O O . ASP A 1 135 ? -32.229 -21.170 11.871 1.00 57.66 135 ASP A O 1
ATOM 1025 N N . GLU A 1 136 ? -33.802 -19.586 11.980 1.00 59.91 136 GLU A N 1
ATOM 1026 C CA . GLU A 1 136 ? -32.873 -18.442 12.070 1.00 59.91 136 GLU A CA 1
ATOM 1027 C C . GLU A 1 136 ? -31.929 -18.510 13.291 1.00 59.91 136 GLU A C 1
ATOM 1029 O O . GLU A 1 136 ? -30.889 -17.852 13.306 1.00 59.91 136 GLU A O 1
ATOM 1034 N N . SER A 1 137 ? -32.244 -19.335 14.295 1.00 57.53 137 SER A N 1
ATOM 1035 C CA . SER A 1 137 ? -31.435 -19.550 15.502 1.00 57.53 137 SER A CA 1
ATOM 1036 C C . SER A 1 137 ? -30.183 -20.412 15.284 1.00 57.53 137 SER A C 1
ATOM 1038 O O . SER A 1 137 ? -29.341 -20.482 16.177 1.00 57.53 137 SER A O 1
ATOM 1040 N N . GLU A 1 138 ? -30.013 -21.040 14.114 1.00 54.47 138 GLU A N 1
ATOM 1041 C CA . GLU A 1 138 ? -28.830 -21.861 13.798 1.00 54.47 138 GLU A CA 1
ATOM 1042 C C . GLU A 1 138 ? -27.688 -21.080 13.130 1.00 54.47 138 GLU A C 1
ATOM 1044 O O . GLU A 1 138 ? -26.605 -21.623 12.912 1.00 54.47 138 GLU A O 1
ATOM 1049 N N . LYS A 1 139 ? -27.902 -19.799 12.805 1.00 64.62 139 LYS A N 1
ATOM 1050 C CA . LYS A 1 139 ? -26.885 -18.957 12.152 1.00 64.62 139 LYS A CA 1
ATOM 1051 C C . LYS A 1 139 ? -25.907 -18.313 13.131 1.00 64.62 139 LYS A C 1
ATOM 1053 O O . LYS A 1 139 ? -24.843 -17.872 12.701 1.00 64.62 139 LYS A O 1
ATOM 1058 N N . ASP A 1 140 ? -26.251 -18.254 14.416 1.00 72.75 140 ASP A N 1
ATOM 1059 C CA . ASP A 1 140 ? -25.439 -17.592 15.430 1.00 72.75 140 ASP A CA 1
ATOM 1060 C C . ASP A 1 140 ? -24.771 -18.610 16.363 1.00 72.75 140 ASP A C 1
ATOM 1062 O O . ASP A 1 140 ? -25.422 -19.394 17.059 1.00 72.75 140 ASP A O 1
ATOM 1066 N N . ILE A 1 141 ? -23.437 -18.588 16.380 1.00 78.75 141 ILE A N 1
ATOM 1067 C CA . ILE A 1 141 ? -22.599 -19.476 17.196 1.00 78.75 141 ILE A CA 1
ATOM 1068 C C . ILE A 1 141 ? -22.938 -19.295 18.682 1.00 78.75 141 ILE A C 1
ATOM 1070 O O . ILE A 1 141 ? -22.951 -20.268 19.437 1.00 78.75 141 ILE A O 1
ATOM 1074 N N . PHE A 1 142 ? -23.280 -18.073 19.097 1.00 79.62 142 PHE A N 1
ATOM 1075 C CA . PHE A 1 142 ? -23.657 -17.784 20.477 1.00 79.62 142 PHE A CA 1
ATOM 1076 C C . PHE A 1 142 ? -25.028 -18.368 20.835 1.00 79.62 142 PHE A C 1
ATOM 1078 O O . PHE A 1 142 ? -25.185 -18.906 21.929 1.00 79.62 142 PHE A O 1
ATOM 1085 N N . ALA A 1 143 ? -25.989 -18.375 19.906 1.00 75.06 143 ALA A N 1
ATOM 1086 C CA . ALA A 1 143 ? -27.281 -19.034 20.108 1.00 75.06 143 ALA A CA 1
ATOM 1087 C C . ALA A 1 143 ? -27.123 -20.557 20.249 1.00 75.06 143 ALA A C 1
ATOM 1089 O O . ALA A 1 143 ? -27.752 -21.173 21.110 1.00 75.06 143 ALA A O 1
ATOM 1090 N N . PHE A 1 144 ? -26.227 -21.164 19.465 1.00 77.38 144 PHE A N 1
ATOM 1091 C CA . PHE A 1 144 ? -25.915 -22.590 19.572 1.00 77.38 144 PHE A CA 1
ATOM 1092 C C . PHE A 1 144 ? -25.257 -22.953 20.911 1.00 77.38 144 PHE A C 1
ATOM 1094 O O . PHE A 1 144 ? -25.647 -23.936 21.547 1.00 77.38 144 PHE A O 1
ATOM 1101 N N . ILE A 1 145 ? -24.271 -22.163 21.352 1.00 79.81 145 ILE A N 1
ATOM 1102 C CA . ILE A 1 145 ? -23.595 -22.367 22.640 1.00 79.81 145 ILE A CA 1
ATOM 1103 C C . ILE A 1 145 ? -24.598 -22.215 23.784 1.00 79.81 145 ILE A C 1
ATOM 1105 O O . ILE A 1 145 ? -24.690 -23.102 24.631 1.00 79.81 145 ILE A O 1
ATOM 1109 N N . ASN A 1 146 ? -25.406 -21.156 23.764 1.00 78.19 146 ASN A N 1
ATOM 1110 C CA . ASN A 1 146 ? -26.400 -20.907 24.802 1.00 78.19 146 ASN A CA 1
ATOM 1111 C C . ASN A 1 146 ? -27.455 -22.020 24.844 1.00 78.19 146 ASN A C 1
ATOM 1113 O O . ASN A 1 146 ? -27.749 -22.520 25.921 1.00 78.19 146 ASN A O 1
ATOM 1117 N N . ARG A 1 147 ? -27.913 -22.534 23.693 1.00 71.06 147 ARG A N 1
ATOM 1118 C CA . ARG A 1 147 ? -28.820 -23.697 23.633 1.00 71.06 147 ARG A CA 1
ATOM 1119 C C . ARG A 1 147 ? -28.209 -24.963 24.234 1.00 71.06 147 ARG A C 1
ATOM 1121 O O . ARG A 1 147 ? -28.918 -25.775 24.818 1.00 71.06 147 ARG A O 1
ATOM 1128 N N . LYS A 1 148 ? -26.909 -25.187 24.030 1.00 76.50 148 LYS A N 1
ATOM 1129 C CA . LYS A 1 148 ? -26.228 -26.398 24.511 1.00 76.50 148 LYS A CA 1
ATOM 1130 C C . LYS A 1 148 ? -25.878 -26.320 25.999 1.00 76.50 148 LYS A C 1
ATOM 1132 O O . LYS A 1 148 ? -25.775 -27.361 26.641 1.00 76.50 148 LYS A O 1
ATOM 1137 N N . LEU A 1 149 ? -25.705 -25.110 26.529 1.00 71.00 149 LEU A N 1
ATOM 1138 C CA . LE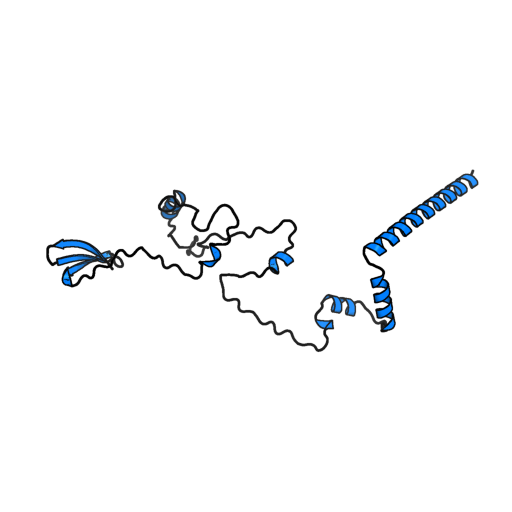U A 1 149 ? -25.490 -24.853 27.953 1.00 71.00 149 LEU A CA 1
ATOM 1139 C C . LEU A 1 149 ? -26.812 -24.774 28.737 1.00 71.00 149 LEU A C 1
ATOM 1141 O O . LEU A 1 149 ? -26.851 -25.166 29.902 1.00 71.00 149 LEU A O 1
ATOM 1145 N N . GLU A 1 150 ? -27.904 -24.339 28.104 1.00 67.00 150 GLU A N 1
ATOM 1146 C CA . GLU A 1 150 ? -29.247 -24.325 28.690 1.00 67.00 150 GLU A CA 1
ATOM 1147 C C . GLU A 1 150 ? -29.858 -25.734 28.689 1.00 67.00 150 GLU A C 1
ATOM 1149 O O . GLU A 1 150 ? -30.598 -26.156 27.799 1.00 67.00 150 GLU A O 1
ATOM 1154 N N . THR A 1 151 ? -29.556 -26.497 29.735 1.00 54.34 151 THR A N 1
ATOM 1155 C CA . THR A 1 151 ? -30.279 -27.730 30.049 1.00 54.34 151 THR A CA 1
ATOM 1156 C C . THR A 1 151 ? -31.693 -27.388 30.544 1.00 54.34 151 THR A C 1
ATOM 1158 O O . THR A 1 151 ? -31.899 -27.059 31.702 1.00 54.34 151 THR A O 1
ATOM 1161 N N . LYS A 1 152 ? -32.658 -27.422 29.612 1.00 55.78 152 LYS A N 1
ATOM 1162 C CA . LYS A 1 152 ? -34.129 -27.472 29.776 1.00 55.78 152 LYS A CA 1
ATOM 1163 C C . LYS A 1 152 ? -34.703 -26.981 31.124 1.00 55.78 152 LYS A C 1
ATOM 1165 O O . LYS A 1 152 ? -35.057 -27.786 31.982 1.00 55.78 152 LYS A O 1
ATOM 1170 N N . SER A 1 153 ? -34.990 -25.687 31.210 1.00 57.78 153 SER A N 1
ATOM 1171 C CA . SER A 1 153 ? -36.270 -25.229 31.760 1.00 57.78 153 SER A CA 1
ATOM 1172 C C . SER A 1 153 ? -36.995 -24.476 30.645 1.00 57.78 153 SER A C 1
ATOM 1174 O O . SER A 1 153 ? -36.415 -23.615 29.985 1.00 57.78 153 SER A O 1
ATOM 1176 N N . GLU A 1 154 ? -38.224 -24.878 30.325 1.00 56.62 154 GLU A N 1
ATOM 1177 C CA . GLU A 1 154 ? -39.007 -24.235 29.269 1.00 56.62 154 GLU A CA 1
ATOM 1178 C C . GLU A 1 154 ? -39.345 -22.805 29.709 1.00 56.62 154 GLU A C 1
ATOM 1180 O O . GLU A 1 154 ? -40.215 -22.592 30.550 1.00 56.62 154 GLU A O 1
ATOM 1185 N N . ARG A 1 155 ? -38.610 -21.821 29.176 1.00 60.97 155 ARG A N 1
ATOM 1186 C CA . ARG A 1 155 ? -38.878 -20.400 29.417 1.00 60.97 155 ARG A CA 1
ATOM 1187 C C . ARG A 1 155 ? -40.192 -20.026 28.745 1.00 60.97 155 ARG A C 1
ATOM 1189 O O . ARG A 1 155 ? -40.360 -20.221 27.540 1.00 60.97 155 ARG A O 1
ATOM 1196 N N . THR A 1 156 ? -41.128 -19.486 29.514 1.00 64.94 156 THR A N 1
ATOM 1197 C CA . THR A 1 156 ? -42.419 -19.054 28.982 1.00 64.94 156 THR A CA 1
ATOM 1198 C C . THR A 1 156 ? -42.288 -17.679 28.323 1.00 64.94 156 THR A C 1
ATOM 1200 O O . THR A 1 156 ? -41.416 -16.877 28.653 1.00 64.94 156 THR A O 1
ATOM 1203 N N . MET A 1 157 ? -43.188 -17.352 27.391 1.00 58.09 157 MET A N 1
ATOM 1204 C CA . MET A 1 157 ? -43.231 -16.028 26.740 1.00 58.09 157 MET A CA 1
ATOM 1205 C C . MET A 1 157 ? -43.435 -14.863 27.730 1.00 58.09 157 MET A C 1
ATOM 1207 O O . MET A 1 157 ? -43.186 -13.708 27.378 1.00 58.09 157 MET A O 1
ATOM 1211 N N . ALA A 1 158 ? -43.892 -15.149 28.953 1.00 64.19 158 ALA A N 1
ATOM 1212 C CA . ALA A 1 158 ? -44.001 -14.178 30.036 1.00 64.19 158 ALA A CA 1
ATOM 1213 C C . ALA A 1 158 ? -42.628 -13.831 30.637 1.00 64.19 158 ALA A C 1
ATOM 1215 O O . ALA A 1 158 ? -42.366 -12.657 30.896 1.00 64.19 158 ALA A O 1
ATOM 1216 N N . ASP A 1 159 ? -41.734 -14.814 30.763 1.00 66.62 159 ASP A N 1
ATOM 1217 C CA . ASP A 1 159 ? -40.386 -14.626 31.311 1.00 66.62 159 ASP A CA 1
ATOM 1218 C C . ASP A 1 159 ? -39.550 -13.720 30.396 1.00 66.62 159 ASP A C 1
ATOM 1220 O O . ASP A 1 159 ? -38.944 -12.755 30.851 1.00 66.62 159 ASP A O 1
ATOM 1224 N N . VAL A 1 160 ? -39.636 -13.932 29.078 1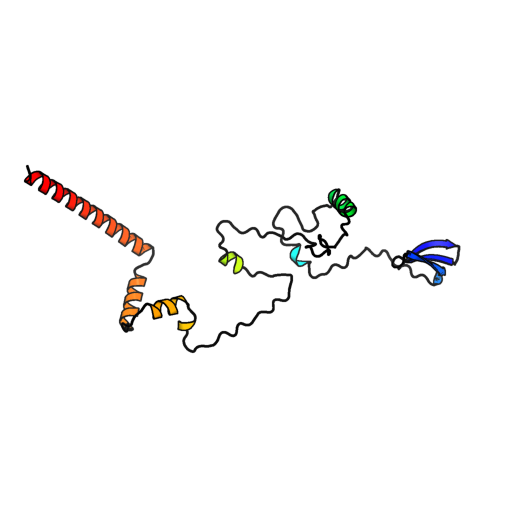.00 66.75 160 VAL A N 1
ATOM 1225 C CA . VAL A 1 160 ? -38.931 -13.111 28.073 1.00 66.75 160 VAL A CA 1
ATOM 1226 C C . VAL A 1 160 ? -39.426 -11.660 28.059 1.00 66.75 160 VAL A C 1
ATOM 1228 O O . VAL A 1 160 ? -38.648 -10.733 27.827 1.00 66.75 160 VAL A O 1
ATOM 1231 N N . ARG A 1 161 ? -40.728 -11.430 28.284 1.00 71.31 161 ARG A N 1
ATOM 1232 C CA . ARG A 1 161 ? -41.290 -10.070 28.376 1.00 71.31 161 ARG A CA 1
ATOM 1233 C C . ARG A 1 161 ? -40.816 -9.361 29.636 1.00 71.31 161 ARG A C 1
ATOM 1235 O O . ARG A 1 161 ? -40.396 -8.211 29.543 1.00 71.31 161 ARG A O 1
ATOM 1242 N N . LYS A 1 162 ? -40.824 -10.069 30.765 1.00 74.62 162 LYS A N 1
ATOM 1243 C CA . LYS A 1 162 ? -40.340 -9.563 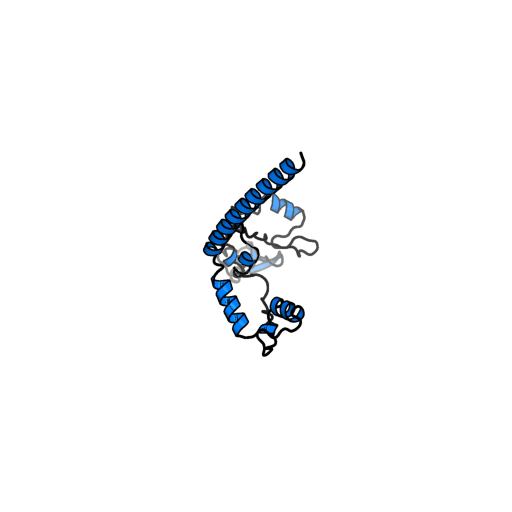32.047 1.00 74.62 162 LYS A CA 1
ATOM 1244 C C . LYS A 1 16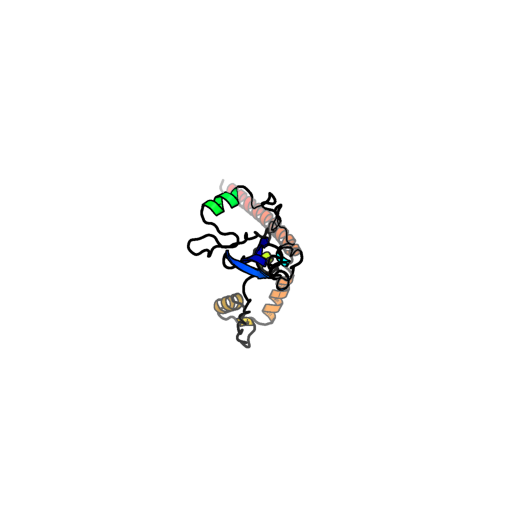2 ? -38.855 -9.198 31.977 1.00 74.62 162 LYS A C 1
ATOM 1246 O O . LYS A 1 162 ? -38.489 -8.092 32.350 1.00 74.62 162 LYS A O 1
ATOM 1251 N N . GLU A 1 163 ? -38.025 -10.046 31.372 1.00 65.56 163 GLU A N 1
ATOM 1252 C CA . GLU A 1 163 ? -36.605 -9.747 31.140 1.00 65.56 163 GLU A CA 1
ATOM 1253 C C . GLU A 1 163 ? -36.400 -8.540 30.214 1.00 65.56 163 GLU A C 1
ATOM 1255 O O . GLU A 1 163 ? -35.494 -7.741 30.432 1.00 65.56 163 GLU A O 1
ATOM 1260 N N . LYS A 1 164 ? -37.243 -8.360 29.187 1.00 69.69 164 LYS A N 1
ATOM 1261 C CA . LYS A 1 164 ? -37.179 -7.183 28.302 1.00 69.69 164 LYS A CA 1
ATOM 1262 C C . LYS A 1 164 ? -37.531 -5.884 29.026 1.00 69.69 164 LYS A C 1
ATOM 1264 O O . LYS A 1 164 ? -36.912 -4.857 28.753 1.00 69.69 164 LYS A O 1
ATOM 1269 N N . GLU A 1 165 ? -38.515 -5.925 29.917 1.00 68.50 165 GLU A N 1
ATOM 1270 C CA . GLU A 1 165 ? -38.899 -4.793 30.766 1.00 68.50 165 GLU A CA 1
ATOM 1271 C C . GLU A 1 165 ? -37.818 -4.486 31.810 1.00 68.50 165 GLU A C 1
ATOM 1273 O O . GLU A 1 165 ? -37.453 -3.325 31.998 1.00 68.50 165 GLU A O 1
ATOM 1278 N N . GLU A 1 166 ? -37.224 -5.519 32.411 1.00 67.00 166 GLU A N 1
ATOM 1279 C CA . GLU A 1 166 ? -36.075 -5.389 33.310 1.00 67.00 166 GLU A CA 1
ATOM 1280 C C . GLU A 1 166 ? -34.857 -4.804 32.567 1.00 67.00 166 GLU A C 1
ATOM 1282 O O . GLU A 1 166 ? -34.248 -3.846 33.046 1.00 67.00 166 GLU A O 1
ATOM 1287 N N . MET A 1 167 ? -34.572 -5.272 31.344 1.00 61.47 167 MET A N 1
ATOM 1288 C CA . MET A 1 167 ? -33.525 -4.756 30.446 1.00 61.47 167 MET A CA 1
ATOM 1289 C C . MET A 1 167 ? -33.749 -3.304 30.015 1.00 61.47 167 MET A C 1
ATOM 1291 O O . MET A 1 167 ? -32.789 -2.536 29.918 1.00 61.47 167 MET A O 1
ATOM 1295 N N . ALA A 1 168 ? -35.001 -2.886 29.813 1.00 63.59 168 ALA A N 1
ATOM 1296 C CA . ALA A 1 168 ? -35.339 -1.493 29.522 1.00 63.59 168 ALA A CA 1
ATOM 1297 C C . ALA A 1 168 ? -35.037 -0.553 30.708 1.00 63.59 168 ALA A C 1
ATOM 1299 O O . ALA A 1 168 ? -34.783 0.637 30.509 1.00 63.59 168 ALA A O 1
ATOM 1300 N N . GLY A 1 169 ? -34.990 -1.087 31.933 1.00 61.38 169 GLY A N 1
ATOM 1301 C CA . GLY A 1 169 ? -34.582 -0.371 33.142 1.00 61.38 169 GLY A CA 1
ATOM 1302 C C . GLY A 1 169 ? -33.068 -0.175 33.298 1.00 61.38 169 GLY A C 1
ATOM 1303 O O . GLY A 1 169 ? -32.649 0.558 34.194 1.00 61.38 169 GLY A O 1
ATOM 1304 N N . TYR A 1 170 ? -32.240 -0.788 32.446 1.00 61.38 170 TYR A N 1
ATOM 1305 C CA . TYR A 1 170 ? -30.773 -0.719 32.501 1.00 61.38 170 TYR A CA 1
ATOM 1306 C C . TYR A 1 170 ? -30.181 0.207 31.428 1.00 61.38 170 TYR A C 1
ATOM 1308 O O . TYR A 1 170 ? -29.180 -0.095 30.781 1.00 61.38 170 TYR A O 1
ATOM 1316 N N . THR A 1 171 ? -30.780 1.386 31.244 1.00 66.88 171 THR A N 1
ATOM 1317 C CA . THR A 1 171 ? -30.129 2.466 30.486 1.00 66.88 171 THR A CA 1
ATOM 1318 C C . THR A 1 171 ? -28.908 2.986 31.256 1.00 66.88 171 THR A C 1
ATOM 1320 O O . THR A 1 171 ? -28.890 2.965 32.489 1.00 66.88 171 THR A O 1
ATOM 1323 N N . SER A 1 172 ? -27.890 3.504 30.560 1.00 64.50 172 SER A N 1
ATOM 1324 C CA . SER A 1 172 ? -26.656 4.026 31.183 1.00 64.50 172 SER A CA 1
ATOM 1325 C C . SER A 1 172 ? -26.908 5.073 32.279 1.00 64.50 172 SER A C 1
ATOM 1327 O O . SER A 1 172 ? -26.137 5.169 33.230 1.00 64.50 172 SER A O 1
ATOM 1329 N N . LYS A 1 173 ? -28.019 5.816 32.191 1.00 67.06 173 LYS A N 1
ATOM 1330 C CA . LYS A 1 173 ? -28.453 6.776 33.216 1.00 67.06 173 LYS A CA 1
ATOM 1331 C C . LYS A 1 173 ? -29.073 6.094 34.444 1.00 67.06 173 LYS A C 1
ATOM 1333 O O . LYS A 1 173 ? -28.748 6.473 35.563 1.00 67.06 173 LYS A O 1
ATOM 1338 N N . ALA A 1 174 ? -29.916 5.079 34.245 1.00 70.62 174 ALA A N 1
ATOM 1339 C CA . ALA A 1 174 ? -30.565 4.334 35.330 1.00 70.62 174 ALA A CA 1
ATOM 1340 C C . ALA A 1 174 ? -29.594 3.414 36.095 1.00 70.62 174 ALA A C 1
ATOM 1342 O O . ALA A 1 174 ? -29.741 3.202 37.298 1.00 70.62 174 ALA A O 1
ATOM 1343 N N . LEU A 1 175 ? -28.565 2.899 35.416 1.00 70.56 175 LEU A N 1
ATOM 1344 C CA . LEU A 1 175 ? -27.445 2.202 36.056 1.00 70.56 175 LEU A CA 1
ATOM 1345 C C . LEU A 1 175 ? -26.625 3.142 36.949 1.00 70.56 175 LEU A C 1
ATOM 1347 O O . LEU A 1 175 ? -26.208 2.749 38.035 1.00 70.56 175 LEU A O 1
ATOM 1351 N N . GLY A 1 176 ? -26.438 4.393 36.514 1.00 75.56 176 GLY A N 1
ATOM 1352 C CA . GLY A 1 176 ? -25.743 5.418 37.291 1.00 75.56 176 GLY A CA 1
ATOM 1353 C C . GLY A 1 176 ? -26.436 5.727 38.618 1.00 75.56 176 GLY A C 1
ATOM 1354 O O . GLY A 1 176 ? -25.782 5.723 39.657 1.00 75.56 176 GLY A O 1
ATOM 1355 N N . SER A 1 177 ? -27.759 5.927 38.609 1.00 78.56 177 SER A N 1
ATOM 1356 C CA . SER A 1 177 ? -28.523 6.178 39.840 1.00 78.56 177 SER A CA 1
ATOM 1357 C C . SER A 1 177 ? -28.521 4.975 40.785 1.00 78.56 177 SER A C 1
ATOM 1359 O O . SER A 1 177 ? -28.264 5.142 41.970 1.00 78.56 177 SER A O 1
ATOM 1361 N N . LYS A 1 178 ? -28.698 3.752 40.261 1.00 81.88 178 LYS A N 1
ATOM 1362 C CA . LYS A 1 178 ? -28.647 2.529 41.081 1.00 81.88 178 LYS A CA 1
ATOM 1363 C C . LYS A 1 178 ? -27.271 2.305 41.720 1.00 81.88 178 LYS A C 1
ATOM 1365 O O . LYS A 1 178 ? -27.202 1.854 42.857 1.00 81.88 178 LYS A O 1
ATOM 1370 N N . ASN A 1 179 ? -26.181 2.633 41.022 1.00 84.56 179 ASN A N 1
ATOM 1371 C CA . ASN A 1 179 ? -24.832 2.550 41.592 1.00 84.56 179 ASN A CA 1
ATOM 1372 C C . ASN A 1 179 ? -24.623 3.540 42.744 1.00 84.56 179 ASN A C 1
ATOM 1374 O O . ASN A 1 179 ? -24.033 3.165 43.753 1.00 84.56 179 ASN A O 1
ATOM 1378 N N . LEU A 1 180 ? -25.129 4.771 42.619 1.00 85.75 180 LEU A N 1
ATOM 1379 C CA . LEU A 1 180 ? -25.067 5.762 43.699 1.00 85.75 180 LEU A CA 1
ATOM 1380 C C . LEU A 1 180 ? -25.873 5.315 44.927 1.00 85.75 180 LEU A C 1
ATOM 1382 O O . LEU A 1 180 ? -25.398 5.452 46.056 1.00 85.75 180 LEU A O 1
ATOM 1386 N N . ASP A 1 181 ? -27.056 4.735 44.711 1.00 90.12 181 ASP A N 1
ATOM 1387 C CA . ASP A 1 181 ? -27.888 4.200 45.791 1.00 90.12 181 ASP A CA 1
ATOM 1388 C C . ASP A 1 181 ? -27.175 3.050 46.518 1.00 90.12 181 ASP A C 1
ATOM 1390 O O . ASP A 1 181 ? -27.049 3.082 47.746 1.00 90.12 181 ASP A O 1
ATOM 1394 N N . LEU A 1 182 ? -26.613 2.091 45.773 1.00 91.50 182 LEU A N 1
ATOM 1395 C CA . LEU A 1 182 ? -25.844 0.976 46.334 1.00 91.50 182 LEU A CA 1
ATOM 1396 C C . LEU A 1 182 ? -24.597 1.444 47.092 1.00 91.50 182 LEU A C 1
ATOM 1398 O O . LEU A 1 182 ? -24.300 0.921 48.164 1.00 91.50 182 LEU A O 1
ATOM 1402 N N . GLU A 1 183 ? -23.874 2.443 46.582 1.00 92.12 183 GLU A N 1
ATOM 1403 C CA . GLU A 1 183 ? -22.702 3.008 47.262 1.00 92.12 183 GLU A CA 1
ATOM 1404 C C . GLU A 1 183 ? -23.093 3.670 48.594 1.00 92.12 183 GLU A C 1
ATOM 1406 O O . GLU A 1 183 ? -22.401 3.519 49.609 1.00 92.12 183 GLU A O 1
ATOM 1411 N N . SER A 1 184 ? -24.246 4.347 48.622 1.00 92.94 184 SER A N 1
ATOM 1412 C CA . SER A 1 184 ? -24.789 4.943 49.843 1.00 92.94 184 SER A CA 1
ATOM 1413 C C . SER A 1 184 ? -25.159 3.880 50.887 1.00 92.94 184 SER A C 1
ATOM 1415 O O . SER A 1 184 ? -24.830 4.032 52.068 1.00 92.94 184 SER A O 1
ATOM 1417 N N . GLU A 1 185 ? -25.766 2.772 50.456 1.00 96.00 185 GLU A N 1
ATOM 1418 C CA . GLU A 1 185 ? -26.169 1.661 51.317 1.00 96.00 185 GLU A CA 1
ATOM 1419 C C . GLU A 1 185 ? -24.953 0.919 51.889 1.00 96.00 185 GLU A C 1
ATOM 1421 O O . GLU A 1 185 ? -24.871 0.676 53.097 1.00 96.00 185 GLU A O 1
ATOM 1426 N N . LEU A 1 186 ? -23.946 0.656 51.053 1.00 95.75 186 LEU A N 1
ATOM 1427 C CA . LEU A 1 186 ? -22.696 0.003 51.447 1.00 95.75 186 LEU A CA 1
ATOM 1428 C C . LEU A 1 186 ? -21.961 0.830 52.515 1.00 95.75 186 LEU A C 1
ATOM 1430 O O . LEU A 1 186 ? -21.502 0.294 53.528 1.00 95.75 186 LEU A O 1
ATOM 1434 N N . LYS A 1 187 ? -21.940 2.159 52.359 1.00 94.38 187 LYS A N 1
ATOM 1435 C CA . LYS A 1 187 ? -21.363 3.084 53.345 1.00 94.38 187 LYS A CA 1
ATOM 1436 C C . LYS A 1 187 ? -22.127 3.078 54.672 1.00 94.38 187 LYS A C 1
ATOM 1438 O O . LYS A 1 187 ? -21.507 3.124 55.739 1.00 94.38 187 LYS A O 1
ATOM 1443 N N . GLN A 1 188 ? -23.458 3.000 54.638 1.00 94.94 188 GLN A N 1
ATOM 1444 C CA . GLN A 1 188 ? -24.269 2.889 55.854 1.00 94.94 188 GLN A CA 1
ATOM 1445 C C . GLN A 1 188 ? -24.035 1.560 56.579 1.00 94.94 188 GLN A C 1
ATOM 1447 O O . GLN A 1 188 ? -23.880 1.555 57.803 1.00 94.94 188 GLN A O 1
ATOM 1452 N N . LEU A 1 189 ? -23.982 0.446 55.845 1.00 94.94 189 LEU A N 1
ATOM 1453 C CA . LEU A 1 189 ? -23.735 -0.881 56.409 1.00 94.94 189 LEU A CA 1
ATOM 1454 C C . LEU A 1 189 ? -22.348 -0.973 57.046 1.00 94.94 189 LEU A C 1
ATOM 1456 O O . LEU A 1 189 ? -22.244 -1.402 58.193 1.00 94.94 189 LEU A O 1
ATOM 1460 N N . GLN A 1 190 ? -21.308 -0.458 56.385 1.00 92.25 190 GLN A N 1
ATOM 1461 C CA . GLN A 1 190 ? -19.968 -0.360 56.974 1.00 92.25 190 GLN A CA 1
ATOM 1462 C C . GLN A 1 190 ? -19.955 0.484 58.256 1.00 92.25 190 GLN A C 1
ATOM 1464 O O . GLN A 1 190 ? -19.281 0.145 59.230 1.00 92.25 190 GLN A O 1
ATOM 1469 N N . GLY A 1 191 ? -20.719 1.581 58.287 1.00 93.44 191 GLY A N 1
ATOM 1470 C CA . GLY A 1 191 ? -20.878 2.403 59.486 1.00 93.44 191 GLY A CA 1
ATOM 1471 C C . GLY A 1 191 ? -21.567 1.660 60.636 1.00 93.44 191 GLY A C 1
ATOM 1472 O O . GLY A 1 191 ? -21.159 1.805 61.789 1.00 93.44 191 GLY A O 1
ATOM 1473 N N . LYS A 1 192 ? -22.591 0.850 60.338 1.00 94.75 192 LYS A N 1
ATOM 1474 C CA . LYS A 1 192 ? -23.274 -0.000 61.326 1.00 94.75 192 LYS A CA 1
ATOM 1475 C C . LYS A 1 192 ? -22.356 -1.111 61.837 1.00 94.75 192 LYS A C 1
ATOM 1477 O O . LYS A 1 192 ? -22.263 -1.284 63.047 1.00 94.75 192 LYS A O 1
ATOM 1482 N N . GLN A 1 193 ? -21.625 -1.781 60.949 1.00 92.62 193 GLN A N 1
ATOM 1483 C CA . GLN A 1 193 ? -20.671 -2.834 61.301 1.00 92.62 193 GLN A CA 1
ATOM 1484 C C . GLN A 1 193 ? -19.593 -2.316 62.261 1.00 92.62 193 GLN A C 1
ATOM 1486 O O . GLN A 1 193 ? -19.407 -2.888 63.327 1.00 92.62 193 GLN A O 1
ATOM 1491 N N . LYS A 1 194 ? -18.978 -1.162 61.962 1.00 90.56 194 LYS A N 1
ATOM 1492 C CA . LYS A 1 194 ? -17.988 -0.535 62.857 1.00 90.56 194 LYS A CA 1
ATOM 1493 C C . LYS A 1 194 ? -18.559 -0.146 64.222 1.00 90.56 194 LYS A C 1
ATOM 1495 O O . LYS A 1 194 ? -17.823 -0.097 65.200 1.00 90.56 194 LYS A O 1
ATOM 1500 N N . LYS A 1 195 ? -19.847 0.201 64.305 1.00 91.38 195 LYS A N 1
ATOM 1501 C CA . LYS A 1 195 ? -20.503 0.513 65.587 1.00 91.38 195 LYS A CA 1
ATOM 1502 C C . LYS A 1 195 ? -20.759 -0.741 66.415 1.00 91.38 195 LYS A C 1
ATOM 1504 O O . LYS A 1 195 ? -20.632 -0.666 67.629 1.00 91.38 195 LYS A O 1
ATOM 1509 N N . ILE A 1 196 ? -21.127 -1.845 65.770 1.00 90.94 196 ILE A N 1
ATOM 1510 C CA . ILE A 1 196 ? -21.301 -3.144 66.429 1.00 90.94 196 ILE A CA 1
ATOM 1511 C C . ILE A 1 196 ? -19.945 -3.629 66.946 1.00 90.94 196 ILE A C 1
ATOM 1513 O O . ILE A 1 196 ? -19.808 -3.851 68.136 1.00 90.94 196 ILE A O 1
ATOM 1517 N N . GLU A 1 197 ? -18.913 -3.613 66.101 1.00 88.94 197 GLU A N 1
ATOM 1518 C CA . GLU A 1 197 ? -17.551 -4.020 66.471 1.00 88.94 197 GLU A CA 1
ATOM 1519 C C . GLU A 1 197 ? -16.990 -3.219 67.660 1.00 88.94 197 GLU A C 1
ATOM 1521 O O . GLU A 1 197 ? -16.341 -3.773 68.543 1.00 88.94 197 GLU A O 1
ATOM 1526 N N . ARG A 1 198 ? -17.291 -1.913 67.737 1.00 84.69 198 ARG A N 1
ATOM 1527 C CA . ARG A 1 198 ? -16.938 -1.086 68.902 1.00 84.69 198 ARG A CA 1
ATOM 1528 C C . ARG A 1 198 ? -17.685 -1.496 70.169 1.00 84.69 198 ARG A C 1
ATOM 1530 O O . ARG A 1 198 ? -17.051 -1.579 71.212 1.00 84.69 198 ARG A O 1
ATOM 1537 N N . ARG A 1 199 ? -18.991 -1.766 70.084 1.00 86.38 199 ARG A N 1
ATOM 1538 C CA . ARG A 1 199 ? -19.784 -2.220 71.240 1.00 86.38 199 ARG A CA 1
ATOM 1539 C C . ARG A 1 199 ? -19.310 -3.578 71.740 1.00 86.38 199 ARG A C 1
ATOM 1541 O O . ARG A 1 199 ? -19.076 -3.717 72.931 1.00 86.38 199 ARG A O 1
ATOM 1548 N N . ASP A 1 200 ? -19.059 -4.515 70.833 1.00 85.56 200 ASP A N 1
ATOM 1549 C CA . ASP A 1 200 ? -18.545 -5.842 71.180 1.00 85.56 200 ASP A CA 1
ATOM 1550 C C . ASP A 1 200 ? -17.154 -5.745 71.839 1.00 85.56 200 ASP A C 1
ATOM 1552 O O . ASP A 1 200 ? -16.846 -6.490 72.765 1.00 85.56 200 ASP A O 1
ATOM 1556 N N . SER A 1 201 ? -16.318 -4.785 71.416 1.00 78.62 201 SER A N 1
ATOM 1557 C CA . SER A 1 201 ? -15.013 -4.521 72.045 1.00 78.62 201 SER A CA 1
ATOM 1558 C C . SER A 1 201 ? -15.096 -3.816 73.407 1.00 78.62 201 SER A C 1
ATOM 1560 O O . SER A 1 201 ? -14.178 -3.941 74.216 1.00 78.62 201 SER A O 1
ATOM 1562 N N . GLU A 1 202 ? -16.173 -3.067 73.661 1.00 77.50 202 GLU A N 1
ATOM 1563 C CA . GLU A 1 202 ? -16.442 -2.394 74.937 1.00 77.50 202 GLU A CA 1
ATOM 1564 C C . GLU A 1 202 ? -17.098 -3.345 75.953 1.00 77.50 202 GLU A C 1
ATOM 1566 O O . GLU A 1 202 ? -16.822 -3.223 77.139 1.00 77.50 202 GLU A O 1
ATOM 1571 N N . GLU A 1 203 ? -17.896 -4.323 75.507 1.00 72.19 203 GLU A N 1
ATOM 1572 C CA . GLU A 1 203 ? -18.508 -5.354 76.367 1.00 72.19 203 GLU A CA 1
ATOM 1573 C C . GLU A 1 203 ? -17.529 -6.464 76.800 1.00 72.19 203 GLU A C 1
ATOM 1575 O O . GLU A 1 203 ? -17.806 -7.190 77.754 1.00 72.19 203 GLU A O 1
ATOM 1580 N N . GLN A 1 204 ? -16.372 -6.601 76.138 1.00 63.44 204 GLN A N 1
ATOM 1581 C CA . GLN A 1 204 ? -15.313 -7.558 76.507 1.00 63.44 204 GLN A CA 1
ATOM 1582 C C . GLN A 1 204 ? -14.233 -6.985 77.449 1.00 63.44 204 GLN A C 1
ATOM 1584 O O . GLN A 1 204 ? -13.213 -7.643 77.678 1.00 63.44 204 GLN A O 1
ATOM 1589 N N . LYS A 1 205 ? -14.430 -5.779 77.992 1.00 51.84 205 LYS A N 1
ATOM 1590 C CA . LYS A 1 205 ? -13.521 -5.108 78.936 1.00 51.84 205 LYS A CA 1
ATOM 1591 C C . LYS A 1 205 ? -14.143 -4.968 80.318 1.00 51.84 205 LYS A C 1
ATOM 1593 O O . LYS A 1 205 ? -13.370 -5.091 81.293 1.00 51.84 205 LYS A O 1
#

Foldseek 3Di:
DWDFPDDDPQKTWTQDPVPRDIDIDGPVPDDDDPPPPPPPPPPVLCPVVQPPDPDDDTFPRQDPPPPRPPVVVVCVVVVDDQPFADDPVSPHDNGDDDDDDDDPPDDPVNVPVPDDPPSDDPPPPPPPPDPPDVDPLVVDPVSVVVVVVPDDDPDDPVNVVVVVVVVVCPDVVNVVVVVVVVVVVVVVVVVVVVVVVVVVVVVVD

pLDDT: mean 71.82, std 17.49, range [36.22, 96.0]

Radius of gyration: 39.35 Å; chains: 1; bounding box: 70×41×133 Å

InterPro domains:
  IPR000467 G-patch domain [PF01585] (68-109)
  IPR000467 G-patch domain [PS50174] (67-113)
  IPR000467 G-patch domain [SM00443] (65-111)